Protein AF-A0A383VNG3-F1 (afdb_monomer_lite)

pLDDT: mean 70.76, std 18.9, range [31.7, 96.56]

Sequence (319 aa):
MGRGDSREPEEAGGHRSRERERERDRDRERSSRGDKDKDRDRKERDRDRDRDRDRERDRDRSRRDERRPERSRSRSRDREREKERGDRRRRSRSRERRSERDSSRPAAAVALPPPPAAEQAAAFFPPPPDEAAAAVLPDKADKRSERDRLREREREMEWDAADREREEREERERKRRRELEREREREQRERERRKRSRSRSRSRSRSLGSKRGRSGSARGADGAHANGSAADADAAGAEADGGPNFGAELTAEELRMMQMMGIPFTFDSTQGKHVEDESANASGIKIKSKRTARQYMNRRGGFNRPLPAERTNEKVIRD

Foldseek 3Di:
DDDDDDDDDDDPPPVVVVVVVVVVVVVVVVVVVVVVVVVVVVVVVVVVVVVVVVVVVVVVVVVVVVCPVVVVVVVVVVVVVVVVVVVVVVVVVVVVVVVVVVVPPDPPPPPDDDDDDDDDDDDDDDDDDPDDDPPPDPDPVVVVVVVVVVVVVVVVVVVVVVVVVVVVVVVVVVVVVVVVVVVVVVVVVVVVVVVVVVVVVVVVVVPVPDDDDDDDDDDDDDDDDDDDDDDDDDDDDDDDPDDDDPPDDDPPVNVVVCVVVVNDPDDDDCVPPDDPDPVVPDDDDDDDFDWDDWDCPPDPPDNPDDIPDGPRVDPPDDD

Structure (mmCIF, N/CA/C/O backbone):
data_AF-A0A383VNG3-F1
#
_entry.id   AF-A0A383VNG3-F1
#
loop_
_atom_site.group_PDB
_atom_site.id
_atom_site.type_symbol
_atom_site.label_atom_id
_atom_site.label_alt_id
_atom_site.label_comp_id
_atom_site.label_asym_id
_atom_site.label_entity_id
_atom_site.label_seq_id
_atom_site.pdbx_PDB_ins_code
_atom_site.Cartn_x
_atom_site.Cartn_y
_atom_site.Cartn_z
_atom_site.occupancy
_atom_site.B_iso_or_equiv
_atom_site.auth_seq_id
_atom_site.auth_comp_id
_atom_site.auth_asym_id
_atom_site.auth_atom_id
_atom_site.pdbx_PDB_model_num
ATOM 1 N N . MET A 1 1 ? -73.658 7.050 84.609 1.00 49.66 1 MET A N 1
ATOM 2 C CA . MET A 1 1 ? -73.504 7.047 83.138 1.00 49.66 1 MET A CA 1
ATOM 3 C C . MET A 1 1 ? -72.412 8.047 82.779 1.00 49.66 1 MET A C 1
ATOM 5 O O . MET A 1 1 ? -72.674 9.238 82.796 1.00 49.66 1 MET A O 1
ATOM 9 N N . GLY A 1 2 ? -71.180 7.592 82.552 1.00 47.03 2 GLY A N 1
ATOM 10 C CA . GLY A 1 2 ? -70.046 8.445 82.181 1.00 47.03 2 GLY A CA 1
ATOM 11 C C . GLY A 1 2 ? -69.199 7.692 81.164 1.00 47.03 2 GLY A C 1
ATOM 12 O O . GLY A 1 2 ? -68.842 6.545 81.405 1.00 47.03 2 GLY A O 1
ATOM 13 N N . ARG A 1 3 ? -69.032 8.295 79.988 1.00 49.94 3 ARG A N 1
ATOM 14 C CA . ARG A 1 3 ? -68.589 7.673 78.736 1.00 49.94 3 ARG A CA 1
ATOM 15 C C . ARG A 1 3 ? -67.109 7.284 78.808 1.00 49.94 3 ARG A C 1
ATOM 17 O O . ARG A 1 3 ? -66.291 8.086 79.242 1.00 49.94 3 ARG A O 1
ATOM 24 N N . GLY A 1 4 ? -66.797 6.063 78.375 1.00 46.69 4 GLY A N 1
ATOM 25 C CA . GLY A 1 4 ? -65.429 5.601 78.160 1.00 46.69 4 GLY A CA 1
ATOM 26 C C . GLY A 1 4 ? -64.802 6.325 76.971 1.00 46.69 4 GLY A C 1
ATOM 27 O O . GLY A 1 4 ? -65.383 6.366 75.890 1.00 46.69 4 GLY A O 1
ATOM 28 N N . ASP A 1 5 ? -63.636 6.909 77.212 1.00 54.97 5 ASP A N 1
ATOM 29 C CA . ASP A 1 5 ? -62.768 7.549 76.229 1.00 54.97 5 ASP A CA 1
ATOM 30 C C . ASP A 1 5 ? -61.907 6.454 75.573 1.00 54.97 5 ASP A C 1
ATOM 32 O O . ASP A 1 5 ? -60.875 6.033 76.100 1.00 54.97 5 ASP A O 1
ATOM 36 N N . SER A 1 6 ? -62.396 5.898 74.464 1.00 54.84 6 SER A N 1
ATOM 37 C CA . SER A 1 6 ? -61.666 4.947 73.626 1.00 54.84 6 SER A CA 1
ATOM 38 C C . SER A 1 6 ? -60.777 5.715 72.649 1.00 54.84 6 SER A C 1
ATOM 40 O O . SER A 1 6 ? -61.172 5.996 71.519 1.00 54.84 6 SER A O 1
ATOM 42 N N . ARG A 1 7 ? -59.567 6.067 73.093 1.00 56.81 7 ARG A N 1
ATOM 43 C CA . ARG A 1 7 ? -58.485 6.482 72.194 1.00 56.81 7 ARG A CA 1
ATOM 44 C C . ARG A 1 7 ? -57.919 5.250 71.497 1.00 56.81 7 ARG A C 1
ATOM 46 O O . ARG A 1 7 ? -57.183 4.481 72.110 1.00 56.81 7 ARG A O 1
ATOM 53 N N . GLU A 1 8 ? -58.258 5.084 70.225 1.00 59.16 8 GLU A N 1
ATOM 54 C CA . GLU A 1 8 ? -57.540 4.195 69.314 1.00 59.16 8 GLU A CA 1
ATOM 55 C C . GLU A 1 8 ? -56.098 4.699 69.123 1.00 59.16 8 GLU A C 1
ATOM 57 O O . GLU A 1 8 ? -55.894 5.860 68.753 1.00 59.16 8 GLU A O 1
ATOM 62 N N . PRO A 1 9 ? -55.067 3.874 69.354 1.00 64.56 9 PRO A N 1
ATOM 63 C CA . PRO A 1 9 ? -53.806 4.013 68.649 1.00 64.56 9 PRO A CA 1
ATOM 64 C C . PRO A 1 9 ? -53.873 3.186 67.353 1.00 64.56 9 PRO A C 1
ATOM 66 O O . PRO A 1 9 ? -54.677 2.267 67.282 1.00 64.56 9 PRO A O 1
ATOM 69 N N . GLU A 1 10 ? -52.984 3.464 66.391 1.00 56.69 10 GLU A N 1
ATOM 70 C CA . GLU A 1 10 ? -52.597 2.603 65.240 1.00 56.69 10 GLU A CA 1
ATOM 71 C C . GLU A 1 10 ? -52.848 3.198 63.834 1.00 56.69 10 GLU A C 1
ATOM 73 O O . GLU A 1 10 ? -53.492 2.578 63.003 1.00 56.69 10 GLU A O 1
ATOM 78 N N . GLU A 1 11 ? -52.239 4.340 63.479 1.00 55.28 11 GLU A N 1
ATOM 79 C CA . GLU A 1 11 ? -52.004 4.667 62.047 1.00 55.28 11 GLU A CA 1
ATOM 80 C C . GLU A 1 11 ? -50.591 5.211 61.724 1.00 55.28 11 GLU A C 1
ATOM 82 O O . GLU A 1 11 ? -50.286 5.608 60.600 1.00 55.28 11 GLU A O 1
ATOM 87 N N . ALA A 1 12 ? -49.642 5.172 62.665 1.00 56.62 12 ALA A N 1
ATOM 88 C CA . ALA A 1 12 ? -48.300 5.732 62.436 1.00 56.62 12 ALA A CA 1
ATOM 89 C C . ALA A 1 12 ? -47.318 4.792 61.686 1.00 56.62 12 ALA A C 1
ATOM 91 O O . ALA A 1 12 ? -46.230 5.220 61.285 1.00 56.62 12 ALA A O 1
ATOM 92 N N . GLY A 1 13 ? -47.665 3.513 61.486 1.00 56.53 13 GLY A N 1
ATOM 93 C CA . GLY A 1 13 ? -46.762 2.488 60.932 1.00 56.53 13 GLY A CA 1
ATOM 94 C C . GLY A 1 13 ? -46.727 2.377 59.398 1.00 56.53 13 GLY A C 1
ATOM 95 O O . GLY A 1 13 ? -45.700 2.001 58.829 1.00 56.53 13 GLY A O 1
ATOM 96 N N . GLY A 1 14 ? -47.814 2.730 58.703 1.00 59.75 14 GLY A N 1
ATOM 97 C CA . GLY A 1 14 ? -47.951 2.509 57.253 1.00 59.75 14 GLY A CA 1
ATOM 98 C C . GLY A 1 14 ? -47.112 3.449 56.378 1.00 59.75 14 GLY A C 1
ATOM 99 O O . GLY A 1 14 ? -46.590 3.046 55.334 1.00 59.75 14 GLY A O 1
ATOM 100 N N . HIS A 1 15 ? -46.919 4.694 56.820 1.00 59.38 15 HIS A N 1
ATOM 101 C CA . HIS A 1 15 ? -46.200 5.714 56.048 1.00 59.38 15 HIS A CA 1
ATOM 102 C C . HIS A 1 15 ? -44.697 5.425 55.927 1.00 59.38 15 HIS A C 1
ATOM 104 O O . HIS A 1 15 ? -44.135 5.549 54.839 1.00 59.38 15 HIS A O 1
ATOM 110 N N . ARG A 1 16 ? -44.057 4.941 57.001 1.00 64.19 16 ARG A N 1
ATOM 111 C CA . ARG A 1 16 ? -42.618 4.606 57.004 1.00 64.19 16 ARG A CA 1
ATOM 112 C C . ARG A 1 16 ? -42.293 3.392 56.126 1.00 64.19 16 ARG A C 1
ATOM 114 O O . ARG A 1 16 ? -41.212 3.318 55.544 1.00 64.19 16 ARG A O 1
ATOM 121 N N . SER A 1 17 ? -43.229 2.451 56.006 1.00 72.19 17 SER A N 1
ATOM 122 C CA . SER A 1 17 ? -43.089 1.261 55.156 1.00 72.19 17 SER A CA 1
ATOM 123 C C . SER A 1 17 ? -43.153 1.616 53.670 1.00 72.19 17 SER A C 1
ATOM 125 O O . SER A 1 17 ? -42.273 1.218 52.908 1.00 72.19 17 SER A O 1
ATOM 127 N N . ARG A 1 18 ? -44.124 2.452 53.273 1.00 75.94 18 ARG A N 1
ATOM 128 C CA . ARG A 1 18 ? -44.239 2.957 51.892 1.00 75.94 18 ARG A CA 1
ATOM 129 C C . ARG A 1 18 ? -43.053 3.827 51.479 1.00 75.94 18 ARG A C 1
ATOM 131 O O . ARG A 1 18 ? -42.619 3.778 50.332 1.00 75.94 18 ARG A O 1
ATOM 138 N N . GLU A 1 19 ? -42.520 4.629 52.395 1.00 77.62 19 GLU A N 1
ATOM 139 C CA . GLU A 1 19 ? -41.357 5.472 52.116 1.00 77.62 19 GLU A CA 1
ATOM 140 C C . GLU A 1 19 ? -40.082 4.641 51.895 1.00 77.62 19 GLU A C 1
ATOM 142 O O . GLU A 1 19 ? -39.352 4.885 50.933 1.00 77.62 19 GLU A O 1
ATOM 147 N N . ARG A 1 20 ? -39.878 3.580 52.691 1.00 83.00 20 ARG A N 1
ATOM 148 C CA . ARG A 1 20 ? -38.786 2.612 52.485 1.00 83.00 20 ARG A CA 1
ATOM 149 C C . ARG A 1 20 ? -38.873 1.862 51.159 1.00 83.00 20 ARG A C 1
ATOM 151 O O . ARG A 1 20 ? -37.836 1.565 50.571 1.00 83.00 20 ARG A O 1
ATOM 158 N N . GLU A 1 21 ? -40.069 1.514 50.691 1.00 80.38 21 GLU A N 1
ATOM 159 C CA . GLU A 1 21 ? -40.229 0.882 49.373 1.00 80.38 21 GLU A CA 1
ATOM 160 C C . GLU A 1 21 ? -39.869 1.843 48.242 1.00 80.38 21 GLU A C 1
ATOM 162 O O . GLU A 1 21 ? -39.060 1.491 47.383 1.00 80.38 21 GLU A O 1
ATOM 167 N N . ARG A 1 22 ? -40.359 3.088 48.306 1.00 86.12 22 ARG A N 1
ATOM 168 C CA . ARG A 1 22 ? -40.007 4.135 47.334 1.00 86.12 22 ARG A CA 1
ATOM 169 C C . ARG A 1 22 ? -38.502 4.388 47.275 1.00 86.12 22 ARG A C 1
ATOM 171 O O . ARG A 1 22 ? -37.964 4.629 46.200 1.00 86.12 22 ARG A O 1
ATOM 178 N N . GLU A 1 23 ? -37.814 4.344 48.412 1.00 84.25 23 GLU A N 1
ATOM 179 C CA . GLU A 1 23 ? -36.357 4.490 48.466 1.00 84.25 23 GLU A CA 1
ATOM 180 C C . GLU A 1 23 ? -35.636 3.309 47.792 1.00 84.25 23 GLU A C 1
ATOM 182 O O . GLU A 1 23 ? -34.767 3.527 46.948 1.00 84.25 23 GLU A O 1
ATOM 187 N N . ARG A 1 24 ? -36.069 2.065 48.050 1.00 88.38 24 ARG A N 1
ATOM 188 C CA . ARG A 1 24 ? -35.521 0.872 47.374 1.00 88.38 24 ARG A CA 1
ATOM 189 C C . ARG A 1 24 ? -35.726 0.903 45.862 1.00 88.38 24 ARG A C 1
ATOM 191 O O . ARG A 1 24 ? -34.849 0.451 45.126 1.00 88.38 24 ARG A O 1
ATOM 198 N N . ASP A 1 25 ? -36.859 1.414 45.392 1.00 87.81 25 ASP A N 1
ATOM 199 C CA . ASP A 1 25 ? -37.124 1.542 43.957 1.00 87.81 25 ASP A CA 1
ATOM 200 C C . ASP A 1 25 ? -36.215 2.585 43.302 1.00 87.81 25 ASP A C 1
ATOM 202 O O . ASP A 1 25 ? -35.630 2.314 42.251 1.00 87.81 25 ASP A O 1
ATOM 206 N N . ARG A 1 26 ? -35.977 3.726 43.964 1.00 89.56 26 ARG A N 1
ATOM 207 C CA . ARG A 1 26 ? -34.993 4.718 43.496 1.00 89.56 26 ARG A CA 1
ATOM 208 C C . ARG A 1 26 ? -33.578 4.145 43.446 1.00 89.56 26 ARG A C 1
ATOM 210 O O . ARG A 1 26 ? -32.857 4.400 42.481 1.00 89.56 26 ARG A O 1
ATOM 217 N N . ASP A 1 27 ? -33.184 3.346 44.436 1.00 87.19 27 ASP A N 1
ATOM 218 C CA . ASP A 1 27 ? -31.870 2.694 44.455 1.00 87.19 27 ASP A CA 1
ATOM 219 C C . ASP A 1 27 ? -31.714 1.669 43.322 1.00 87.19 27 ASP A C 1
ATOM 221 O O . ASP A 1 27 ? -30.654 1.597 42.683 1.00 87.19 27 ASP A O 1
ATOM 225 N N . ARG A 1 28 ? -32.774 0.907 43.013 1.00 87.56 28 ARG A N 1
ATOM 226 C CA . ARG A 1 28 ? -32.804 -0.001 41.852 1.00 87.56 28 ARG A CA 1
ATOM 227 C C . ARG A 1 28 ? -32.692 0.762 40.541 1.00 87.56 28 ARG A C 1
ATOM 229 O O . ARG A 1 28 ? -31.901 0.364 39.687 1.00 87.56 28 ARG A O 1
ATOM 236 N N . GLU A 1 29 ? -33.427 1.860 40.380 1.00 84.00 29 GLU A N 1
ATOM 237 C CA . GLU A 1 29 ? -33.332 2.694 39.179 1.00 84.00 29 GLU A CA 1
ATOM 238 C C . GLU A 1 29 ? -31.938 3.296 39.011 1.00 84.00 29 GLU A C 1
ATOM 240 O O . GLU A 1 29 ? -31.372 3.248 37.917 1.00 84.00 29 GLU A O 1
ATOM 245 N N . ARG A 1 30 ? -31.354 3.824 40.091 1.00 84.56 30 ARG A N 1
ATOM 246 C CA . ARG A 1 30 ? -30.002 4.393 40.078 1.00 84.56 30 ARG A CA 1
ATOM 247 C C . ARG A 1 30 ? -28.959 3.340 39.705 1.00 84.56 30 ARG A C 1
ATOM 249 O O . ARG A 1 30 ? -28.075 3.622 38.899 1.00 84.56 30 ARG A O 1
ATOM 256 N N . SER A 1 31 ? -29.098 2.124 40.231 1.00 77.50 31 SER A N 1
ATOM 257 C CA . SER A 1 31 ? -28.224 0.995 39.890 1.00 77.50 31 SER A CA 1
ATOM 258 C C . SER A 1 31 ? -28.390 0.576 38.425 1.00 77.50 31 SER A C 1
ATOM 260 O O . SER A 1 31 ? -27.401 0.451 37.708 1.00 77.50 31 SER A O 1
ATOM 262 N N . SER A 1 32 ? -29.634 0.459 37.946 1.00 84.31 32 SER A N 1
ATOM 263 C CA . SER A 1 32 ? -29.942 0.102 36.556 1.00 84.31 32 SER A CA 1
ATOM 264 C C . SER A 1 32 ? -29.397 1.122 35.553 1.00 84.31 32 SER A C 1
ATOM 266 O O . SER A 1 32 ? -28.850 0.737 34.519 1.00 84.31 32 SER A O 1
ATOM 268 N N . ARG A 1 33 ? -29.503 2.424 35.855 1.00 81.00 33 ARG A N 1
ATOM 269 C CA . ARG A 1 33 ? -28.903 3.489 35.035 1.00 81.00 33 ARG A CA 1
ATOM 270 C C . ARG A 1 33 ? -27.378 3.379 35.026 1.00 81.00 33 ARG A C 1
ATOM 272 O O . ARG A 1 33 ? -26.789 3.335 33.953 1.00 81.00 33 ARG A O 1
ATOM 279 N N . GLY A 1 34 ? -26.763 3.209 36.198 1.00 88.06 34 GLY A N 1
ATOM 280 C CA . GLY A 1 34 ? -25.312 3.056 36.310 1.00 88.06 34 GLY A CA 1
ATOM 281 C C . GLY A 1 34 ? -24.751 1.838 35.568 1.00 88.06 34 GLY A C 1
ATOM 282 O O . GLY A 1 34 ? -23.632 1.897 35.062 1.00 88.06 34 GLY A O 1
ATOM 283 N N . ASP A 1 35 ? -25.499 0.739 35.464 1.00 85.19 35 ASP A N 1
ATOM 284 C CA . ASP A 1 35 ? -25.073 -0.417 34.668 1.00 85.19 35 ASP A CA 1
ATOM 285 C C . ASP A 1 35 ? -25.218 -0.176 33.158 1.00 85.19 35 ASP A C 1
ATOM 287 O O . ASP A 1 35 ? -24.307 -0.518 32.402 1.00 85.19 35 ASP A O 1
ATOM 291 N N . LYS A 1 36 ? -26.286 0.504 32.717 1.00 87.25 36 LYS A N 1
ATOM 292 C CA . LYS A 1 36 ? -26.445 0.916 31.309 1.00 87.25 36 LYS A CA 1
ATOM 293 C C . LYS A 1 36 ? -25.319 1.843 30.848 1.00 87.25 36 LYS A C 1
ATOM 295 O O . LYS A 1 36 ? -24.827 1.686 29.731 1.00 87.25 36 LYS A O 1
ATOM 300 N N . ASP A 1 37 ? -24.893 2.770 31.702 1.00 86.88 37 ASP A N 1
ATOM 301 C CA . ASP A 1 37 ? -23.794 3.689 31.392 1.00 86.88 37 ASP A CA 1
ATOM 302 C C . ASP A 1 37 ? -22.464 2.932 31.251 1.00 86.88 37 ASP A C 1
ATOM 304 O O . ASP A 1 37 ? -21.747 3.115 30.268 1.00 86.88 37 ASP A O 1
ATOM 308 N N . LYS A 1 38 ? -22.177 1.973 32.145 1.00 89.00 38 LYS A N 1
ATOM 309 C CA . LYS A 1 38 ? -20.989 1.104 32.018 1.00 89.00 38 LYS A CA 1
ATOM 310 C C . LYS A 1 38 ? -20.994 0.289 30.726 1.00 89.00 38 LYS A C 1
ATOM 312 O O . LYS A 1 38 ? -19.938 0.112 30.113 1.00 89.00 38 LYS A O 1
ATOM 317 N N . ASP A 1 39 ? -22.149 -0.232 30.317 1.00 88.38 39 ASP A N 1
ATOM 318 C CA . ASP A 1 39 ? -22.273 -0.980 29.064 1.00 88.38 39 ASP A CA 1
ATOM 319 C C . ASP A 1 39 ? -22.057 -0.076 27.844 1.00 88.38 39 ASP A C 1
ATOM 321 O O . ASP A 1 39 ? -21.411 -0.487 26.872 1.00 88.38 39 ASP A O 1
ATOM 325 N N . ARG A 1 40 ? -22.527 1.175 27.907 1.00 90.19 40 ARG A N 1
ATOM 326 C CA . ARG A 1 40 ? -22.280 2.190 26.876 1.00 90.19 40 ARG A CA 1
ATOM 327 C C . ARG A 1 40 ? -20.790 2.503 26.752 1.00 90.19 40 ARG A C 1
ATOM 329 O O . ARG A 1 40 ? -20.255 2.391 25.648 1.00 90.19 40 ARG A O 1
ATOM 336 N N . ASP A 1 41 ? -20.119 2.771 27.871 1.00 90.69 41 ASP A N 1
ATOM 337 C CA . ASP A 1 41 ? -18.675 3.028 27.930 1.00 90.69 41 ASP A CA 1
ATOM 338 C C . ASP A 1 41 ? -17.863 1.841 27.407 1.00 90.69 41 ASP A C 1
ATOM 340 O O . ASP A 1 41 ? -16.846 1.996 26.724 1.00 90.69 41 ASP A O 1
ATOM 344 N N . ARG A 1 42 ? -18.290 0.618 27.738 1.00 90.44 42 ARG A N 1
ATOM 345 C CA . ARG A 1 42 ? -17.641 -0.603 27.256 1.00 90.44 42 ARG A CA 1
ATOM 346 C C . ARG A 1 42 ? -17.754 -0.712 25.739 1.00 90.44 42 ARG A C 1
ATOM 348 O O . ARG A 1 42 ? -16.750 -0.971 25.078 1.00 90.44 42 ARG A O 1
ATOM 355 N N . LYS A 1 43 ? -18.948 -0.466 25.195 1.00 92.81 43 LYS A N 1
ATOM 356 C CA . LYS A 1 43 ? -19.206 -0.491 23.752 1.00 92.81 43 LYS A CA 1
ATOM 357 C C . LYS A 1 43 ? -18.422 0.593 23.015 1.00 92.81 43 LYS A C 1
ATOM 359 O O . LYS A 1 43 ? -17.941 0.346 21.915 1.00 92.81 43 LYS A O 1
ATOM 364 N N . GLU A 1 44 ? -18.273 1.775 23.603 1.00 90.25 44 GLU A N 1
ATOM 365 C CA . GLU A 1 44 ? -17.466 2.857 23.037 1.00 90.25 44 GLU A CA 1
ATOM 366 C C . GLU A 1 44 ? -15.979 2.493 22.971 1.00 90.25 44 GLU A C 1
ATOM 368 O O . GLU A 1 44 ? -15.392 2.537 21.892 1.00 90.25 44 GLU A O 1
ATOM 373 N N . ARG A 1 45 ? -15.406 1.972 24.065 1.00 91.56 45 ARG A N 1
ATOM 374 C CA . ARG A 1 45 ? -14.014 1.483 24.064 1.00 91.56 45 ARG A CA 1
ATOM 375 C C . ARG A 1 45 ? -13.767 0.372 23.050 1.00 91.56 45 ARG A C 1
ATOM 377 O O . ARG A 1 45 ? -12.663 0.269 22.517 1.00 91.56 45 ARG A O 1
ATOM 384 N N . ASP A 1 46 ? -14.746 -0.503 22.834 1.00 87.88 46 ASP A N 1
ATOM 385 C CA . ASP A 1 46 ? -14.626 -1.569 21.841 1.00 87.88 46 ASP A CA 1
ATOM 386 C C . ASP A 1 46 ? -14.633 -0.993 20.411 1.00 87.88 46 ASP A C 1
ATOM 388 O O . ASP A 1 46 ? -13.774 -1.369 19.615 1.00 87.88 46 ASP A O 1
ATOM 392 N N . ARG A 1 47 ? -15.487 0.002 20.118 1.00 91.81 47 ARG A N 1
ATOM 393 C CA . ARG A 1 47 ? -15.472 0.723 18.828 1.00 91.81 47 ARG A CA 1
ATOM 394 C C . ARG A 1 47 ? -14.152 1.449 18.574 1.00 91.81 47 ARG A C 1
ATOM 396 O O . ARG A 1 47 ? -13.666 1.434 17.446 1.00 91.81 47 ARG A O 1
ATOM 403 N N . ASP A 1 48 ? -13.563 2.067 19.593 1.00 89.00 48 ASP A N 1
ATOM 404 C CA . ASP A 1 48 ? -12.272 2.746 19.441 1.00 89.00 48 ASP A CA 1
ATOM 405 C C . ASP A 1 48 ? -11.142 1.764 19.131 1.00 89.00 48 ASP A C 1
ATOM 407 O O . ASP A 1 48 ? -10.336 2.020 18.236 1.00 89.00 48 ASP A O 1
ATOM 411 N N . ARG A 1 49 ? -11.131 0.587 19.778 1.00 90.81 49 ARG A N 1
ATOM 412 C CA . ARG A 1 49 ? -10.180 -0.479 19.421 1.00 90.81 49 ARG A CA 1
ATOM 413 C C . ARG A 1 49 ? -10.359 -0.962 17.987 1.00 90.81 49 ARG A C 1
ATOM 415 O O . ARG A 1 49 ? -9.363 -1.286 17.345 1.00 90.81 49 ARG A O 1
ATOM 422 N N . ASP A 1 50 ? -11.591 -1.045 17.496 1.00 87.94 50 ASP A N 1
ATOM 423 C CA . ASP A 1 50 ? -11.844 -1.445 16.111 1.00 87.94 50 ASP A CA 1
ATOM 424 C C . ASP A 1 50 ? -11.344 -0.381 15.123 1.00 87.94 50 ASP A C 1
ATOM 426 O O . ASP A 1 50 ? -10.619 -0.723 14.189 1.00 87.94 50 ASP A O 1
ATOM 430 N N . ARG A 1 51 ? -11.582 0.911 15.396 1.00 92.06 51 ARG A N 1
ATOM 431 C CA . ARG A 1 51 ? -11.007 2.017 14.604 1.00 92.06 51 ARG A CA 1
ATOM 432 C C . ARG A 1 51 ? -9.478 1.976 14.573 1.00 92.06 51 ARG A C 1
ATOM 434 O O . ARG A 1 51 ? -8.879 2.222 13.528 1.00 92.06 51 ARG A O 1
ATOM 441 N N . ASP A 1 52 ? -8.832 1.665 15.694 1.00 88.50 52 ASP A N 1
ATOM 442 C CA . ASP A 1 52 ? -7.371 1.547 15.751 1.00 88.50 52 ASP A CA 1
ATOM 443 C C . ASP A 1 52 ? -6.848 0.365 14.927 1.00 88.50 52 ASP A C 1
ATOM 445 O O . ASP A 1 52 ? -5.869 0.520 14.194 1.00 88.50 52 ASP A O 1
ATOM 449 N N . ARG A 1 53 ? -7.526 -0.790 14.974 1.00 91.81 53 ARG A N 1
ATOM 450 C CA . ARG A 1 53 ? -7.190 -1.947 14.124 1.00 91.81 53 ARG A CA 1
ATOM 451 C C . ARG A 1 53 ? -7.331 -1.629 12.641 1.00 91.81 53 ARG A C 1
ATOM 453 O O . ARG A 1 53 ? -6.501 -2.077 11.850 1.00 91.81 53 ARG A O 1
ATOM 460 N N . ASP A 1 54 ? -8.357 -0.876 12.258 1.00 88.56 54 ASP A N 1
ATOM 461 C CA . ASP A 1 54 ? -8.557 -0.471 10.867 1.00 88.56 54 ASP A CA 1
ATOM 462 C C . ASP A 1 54 ? -7.442 0.476 10.404 1.00 88.56 54 ASP A C 1
ATOM 464 O O . ASP A 1 54 ? -6.823 0.235 9.365 1.00 88.56 54 ASP A O 1
ATOM 468 N N . ARG A 1 55 ? -7.065 1.462 11.232 1.00 92.94 55 ARG A N 1
ATOM 469 C CA . ARG A 1 55 ? -5.908 2.340 10.968 1.00 92.94 55 ARG A CA 1
ATOM 470 C C . ARG A 1 55 ? -4.600 1.559 10.831 1.00 92.94 55 ARG A C 1
ATOM 472 O O . ARG A 1 55 ? -3.779 1.886 9.974 1.00 92.94 55 ARG A O 1
ATOM 479 N N . GLU A 1 56 ? -4.368 0.545 11.666 1.00 89.69 56 GLU A N 1
ATOM 480 C CA . GLU A 1 56 ? -3.195 -0.332 11.537 1.00 89.69 56 GLU A CA 1
ATOM 481 C C . GLU A 1 56 ? -3.219 -1.123 10.226 1.00 89.69 56 GLU A C 1
ATOM 483 O O . GLU A 1 56 ? -2.213 -1.165 9.513 1.00 89.69 56 GLU A O 1
ATOM 488 N N . ARG A 1 57 ? -4.377 -1.684 9.862 1.00 91.69 57 ARG A N 1
ATOM 489 C CA . ARG A 1 57 ? -4.554 -2.432 8.612 1.00 91.69 57 ARG A CA 1
ATOM 490 C C . ARG A 1 57 ? -4.291 -1.560 7.385 1.00 91.69 57 ARG A C 1
ATOM 492 O O . ARG A 1 57 ? -3.676 -2.037 6.429 1.00 91.69 57 ARG A O 1
ATOM 499 N N . ASP A 1 58 ? -4.717 -0.302 7.410 1.00 88.88 58 ASP A N 1
ATOM 500 C CA . ASP A 1 58 ? -4.462 0.636 6.319 1.00 88.88 58 ASP A CA 1
ATOM 501 C C . ASP A 1 58 ? -2.989 1.057 6.255 1.00 88.88 58 ASP A C 1
ATOM 503 O O . ASP A 1 58 ? -2.408 1.040 5.171 1.00 88.88 58 ASP A O 1
ATOM 507 N N . ARG A 1 59 ? -2.320 1.297 7.395 1.00 91.50 59 ARG A N 1
ATOM 508 C CA . ARG A 1 59 ? -0.857 1.513 7.418 1.00 91.50 59 ARG A CA 1
ATOM 509 C C . ARG A 1 59 ? -0.091 0.333 6.820 1.00 91.50 59 ARG A C 1
ATOM 511 O O . ARG A 1 59 ? 0.869 0.537 6.075 1.00 91.50 59 ARG A O 1
ATOM 518 N N . ASP A 1 60 ? -0.496 -0.895 7.128 1.00 88.56 60 ASP A N 1
ATOM 519 C CA . ASP A 1 60 ? 0.143 -2.093 6.583 1.00 88.56 60 ASP A CA 1
ATOM 520 C C . ASP A 1 60 ? -0.130 -2.275 5.083 1.00 88.56 60 ASP A C 1
ATOM 522 O O . ASP A 1 60 ? 0.765 -2.707 4.348 1.00 88.56 60 ASP A O 1
ATOM 526 N N . ARG A 1 61 ? -1.321 -1.894 4.596 1.00 88.25 61 ARG A N 1
ATOM 527 C CA . ARG A 1 61 ? -1.601 -1.814 3.152 1.00 88.25 61 ARG A CA 1
ATOM 528 C C . ARG A 1 61 ? -0.695 -0.799 2.464 1.00 88.25 61 ARG A C 1
ATOM 530 O O . ARG A 1 61 ? -0.048 -1.177 1.490 1.00 88.25 61 ARG A O 1
ATOM 537 N N . SER A 1 62 ? -0.568 0.417 2.996 1.00 83.62 62 SER A N 1
ATOM 538 C CA . SER A 1 62 ? 0.299 1.454 2.420 1.00 83.62 62 SER A CA 1
ATOM 539 C C . SER A 1 62 ? 1.756 0.997 2.349 1.00 83.62 62 SER A C 1
ATOM 541 O O . SER A 1 62 ? 2.366 1.040 1.284 1.00 83.62 62 SER A O 1
ATOM 543 N N . ARG A 1 63 ? 2.291 0.412 3.432 1.00 86.06 63 ARG A N 1
ATOM 544 C CA . ARG A 1 63 ? 3.645 -0.180 3.442 1.00 86.06 63 ARG A CA 1
ATOM 545 C C . ARG A 1 63 ? 3.827 -1.270 2.388 1.00 86.06 63 ARG A C 1
ATOM 547 O O . ARG A 1 63 ? 4.926 -1.460 1.863 1.00 86.06 63 ARG A O 1
ATOM 554 N N . ARG A 1 64 ? 2.782 -2.055 2.116 1.00 80.75 64 ARG A N 1
ATOM 555 C CA . ARG A 1 64 ? 2.823 -3.113 1.103 1.00 80.75 64 ARG A CA 1
ATOM 556 C C . ARG A 1 64 ? 2.813 -2.537 -0.307 1.00 80.75 64 ARG A C 1
ATOM 558 O O . ARG A 1 64 ? 3.540 -3.056 -1.155 1.00 80.75 64 ARG A O 1
ATOM 565 N N . ASP A 1 65 ? 2.017 -1.501 -0.540 1.00 81.56 65 ASP A N 1
ATOM 566 C CA . ASP A 1 65 ? 1.937 -0.823 -1.830 1.00 81.56 65 ASP A CA 1
ATOM 567 C C . ASP A 1 65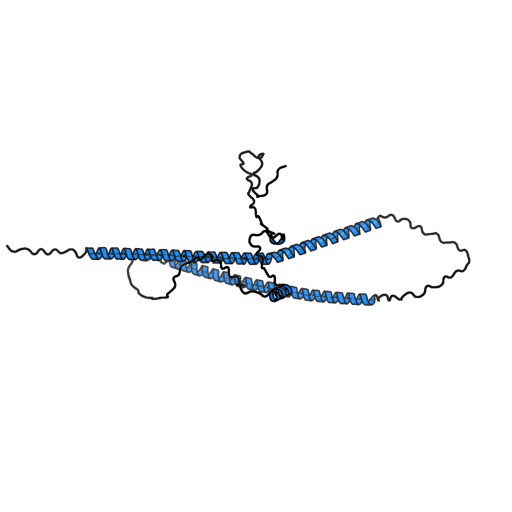 ? 3.223 -0.053 -2.140 1.00 81.56 65 ASP A C 1
ATOM 569 O O . ASP A 1 65 ? 3.725 -0.185 -3.250 1.00 81.56 65 ASP A O 1
ATOM 573 N N . GLU A 1 66 ? 3.860 0.590 -1.159 1.00 74.94 66 GLU A N 1
ATOM 574 C CA . GLU A 1 66 ? 5.188 1.209 -1.316 1.00 74.94 66 GLU A CA 1
ATOM 575 C C . GLU A 1 66 ? 6.288 0.197 -1.679 1.00 74.94 66 GLU A C 1
ATOM 577 O O . GLU A 1 66 ? 7.192 0.489 -2.458 1.00 74.94 66 GLU A O 1
ATOM 582 N N . ARG A 1 67 ? 6.212 -1.037 -1.163 1.00 71.50 67 ARG A N 1
ATOM 583 C CA . ARG A 1 67 ? 7.175 -2.111 -1.488 1.00 71.50 67 ARG A CA 1
ATOM 584 C C . ARG A 1 67 ? 6.914 -2.779 -2.838 1.00 71.50 67 ARG A C 1
ATOM 586 O O . ARG A 1 67 ? 7.747 -3.551 -3.324 1.00 71.50 67 ARG A O 1
ATOM 593 N N . ARG A 1 68 ? 5.744 -2.556 -3.439 1.00 66.19 68 ARG A N 1
ATOM 594 C CA . ARG A 1 68 ? 5.323 -3.224 -4.675 1.00 66.19 68 ARG A CA 1
ATOM 595 C C . ARG A 1 68 ? 6.120 -2.753 -5.910 1.00 66.19 68 ARG A C 1
ATOM 597 O O . ARG A 1 68 ? 6.553 -3.644 -6.646 1.00 66.19 68 ARG A O 1
ATOM 604 N N . PRO A 1 69 ? 6.389 -1.442 -6.112 1.00 65.94 69 PRO A N 1
ATOM 605 C CA . PRO A 1 69 ? 7.250 -0.922 -7.178 1.00 65.94 69 PRO A CA 1
ATOM 606 C C . PRO A 1 69 ? 8.658 -1.520 -7.174 1.00 65.94 69 PRO A C 1
ATOM 608 O O . PRO A 1 69 ? 9.137 -1.971 -8.217 1.00 65.94 69 PRO A O 1
ATOM 611 N N . GLU A 1 70 ? 9.289 -1.604 -6.003 1.00 56.72 70 GLU A N 1
ATOM 612 C CA . GLU A 1 70 ? 10.639 -2.160 -5.852 1.00 56.72 70 GLU A CA 1
ATOM 613 C C . GLU A 1 70 ? 10.683 -3.632 -6.268 1.00 56.72 70 GLU A C 1
ATOM 615 O O . GLU A 1 70 ? 11.516 -4.046 -7.075 1.00 56.72 70 GLU A O 1
ATOM 620 N N . ARG A 1 71 ? 9.691 -4.423 -5.839 1.00 52.41 71 ARG A N 1
ATOM 621 C CA . ARG A 1 71 ? 9.601 -5.836 -6.225 1.00 52.41 71 ARG A CA 1
ATOM 622 C C . ARG A 1 71 ? 9.355 -6.036 -7.725 1.00 52.41 71 ARG A C 1
ATOM 624 O O . ARG A 1 71 ? 9.824 -7.030 -8.284 1.00 52.41 71 ARG A O 1
ATOM 631 N N . SER A 1 72 ? 8.612 -5.144 -8.384 1.00 49.19 72 SER A N 1
ATOM 632 C CA . SER A 1 72 ? 8.470 -5.178 -9.847 1.00 49.19 72 SER A CA 1
ATOM 633 C C . SER A 1 72 ? 9.765 -4.802 -10.564 1.00 49.19 72 SER A C 1
ATOM 635 O O . SER A 1 72 ? 10.125 -5.486 -11.518 1.00 49.19 72 SER A O 1
ATOM 637 N N . ARG A 1 73 ? 10.501 -3.793 -10.077 1.00 63.44 73 ARG A N 1
ATOM 638 C CA . ARG A 1 73 ? 11.792 -3.375 -10.647 1.00 63.44 73 ARG A CA 1
ATOM 639 C C . ARG A 1 73 ? 12.842 -4.484 -10.561 1.00 63.44 73 ARG A C 1
ATOM 641 O O . ARG A 1 73 ? 13.496 -4.760 -11.564 1.00 63.44 73 ARG A O 1
ATOM 648 N N . SER A 1 74 ? 12.953 -5.179 -9.423 1.00 54.72 74 SER A N 1
ATOM 649 C CA . SER A 1 74 ? 13.872 -6.322 -9.284 1.00 54.72 74 SER A CA 1
ATOM 650 C C . SER A 1 74 ? 13.535 -7.447 -10.267 1.00 54.72 74 SER A C 1
ATOM 652 O O . SER A 1 74 ? 14.406 -7.911 -10.993 1.00 54.72 74 SER A O 1
ATOM 654 N N . ARG A 1 75 ? 12.251 -7.820 -10.378 1.00 62.84 75 ARG A N 1
ATOM 655 C CA . ARG A 1 75 ? 11.811 -8.870 -11.314 1.00 62.84 75 ARG A CA 1
ATOM 656 C C . ARG A 1 75 ? 12.045 -8.512 -12.781 1.00 62.84 75 ARG A C 1
ATOM 658 O O . ARG A 1 75 ? 12.313 -9.409 -13.574 1.00 62.84 75 ARG A O 1
ATOM 665 N N . SER A 1 76 ? 11.919 -7.239 -13.156 1.00 61.12 76 SER A N 1
ATOM 666 C CA . SER A 1 76 ? 12.241 -6.792 -14.515 1.00 61.12 76 SER A CA 1
ATOM 667 C C . SER A 1 76 ? 13.740 -6.898 -14.796 1.00 61.12 76 SER A C 1
ATOM 669 O O . SER A 1 76 ? 14.113 -7.459 -15.822 1.00 61.12 76 SER A O 1
ATOM 671 N N . ARG A 1 77 ? 14.594 -6.473 -13.853 1.00 75.06 77 ARG A N 1
ATOM 672 C CA . ARG A 1 77 ? 16.056 -6.622 -13.969 1.00 75.06 77 ARG A CA 1
ATOM 673 C C . ARG A 1 77 ? 16.492 -8.085 -14.071 1.00 75.06 77 ARG A C 1
ATOM 675 O O . ARG A 1 77 ? 17.376 -8.400 -14.863 1.00 75.06 77 ARG A O 1
ATOM 682 N N . ASP A 1 78 ? 15.871 -8.983 -13.309 1.00 78.44 78 ASP A N 1
ATOM 683 C CA . ASP A 1 78 ? 16.179 -10.417 -13.380 1.00 78.44 78 ASP A CA 1
ATOM 684 C C . ASP A 1 78 ? 15.815 -11.004 -14.752 1.00 78.44 78 ASP A C 1
ATOM 686 O O . ASP A 1 78 ? 16.611 -11.730 -15.347 1.00 78.44 78 ASP A O 1
ATOM 690 N N . ARG A 1 79 ? 14.654 -10.624 -15.305 1.00 83.12 79 ARG A N 1
ATOM 691 C CA . ARG A 1 79 ? 14.239 -11.032 -16.659 1.00 83.12 79 ARG A CA 1
ATOM 692 C C . ARG A 1 79 ? 15.169 -10.499 -17.745 1.00 83.12 79 ARG A C 1
ATOM 694 O O . ARG A 1 79 ? 15.461 -11.223 -18.693 1.00 83.12 79 ARG A O 1
ATOM 701 N N . GLU A 1 80 ? 15.643 -9.261 -17.623 1.00 83.50 80 GLU A N 1
ATOM 702 C CA . GLU A 1 80 ? 16.633 -8.702 -18.552 1.00 83.50 80 GLU A CA 1
ATOM 703 C C . GLU A 1 80 ? 17.955 -9.471 -18.489 1.00 83.50 80 GLU A C 1
ATOM 705 O O . GLU A 1 80 ? 18.479 -9.859 -19.533 1.00 83.50 80 GLU A O 1
ATOM 710 N N . ARG A 1 81 ? 18.447 -9.795 -17.283 1.00 87.81 81 ARG A N 1
ATOM 711 C CA . ARG A 1 81 ? 19.652 -10.626 -17.113 1.00 87.81 81 ARG A CA 1
ATOM 712 C C . ARG A 1 81 ? 19.486 -12.018 -17.716 1.00 87.81 81 ARG A C 1
ATOM 714 O O . ARG A 1 81 ? 20.425 -12.536 -18.320 1.00 87.81 81 ARG A O 1
ATOM 721 N N . GLU A 1 82 ? 18.321 -12.647 -17.564 1.00 88.69 82 GLU A N 1
ATOM 722 C CA . GLU A 1 82 ? 18.040 -13.940 -18.200 1.00 88.69 82 GLU A CA 1
ATOM 723 C C . GLU A 1 82 ? 18.016 -13.840 -19.726 1.00 88.69 82 GLU A C 1
ATOM 725 O O . GLU A 1 82 ? 18.612 -14.687 -20.400 1.00 88.69 82 GLU A O 1
ATOM 730 N N . LYS A 1 83 ? 17.393 -12.790 -20.274 1.00 90.94 83 LYS A N 1
ATOM 731 C CA . LYS A 1 83 ? 17.368 -12.531 -21.718 1.00 90.94 83 LYS A CA 1
ATOM 732 C C . LYS A 1 83 ? 18.784 -12.350 -22.266 1.00 90.94 83 LYS A C 1
ATOM 734 O O . LYS A 1 83 ? 19.161 -13.030 -23.217 1.00 90.94 83 LYS A O 1
ATOM 739 N N . GLU A 1 84 ? 19.603 -11.541 -21.599 1.00 89.19 84 GLU A N 1
ATOM 740 C CA . GLU A 1 84 ? 20.992 -11.302 -21.990 1.00 89.19 84 GLU A CA 1
ATOM 741 C C . GLU A 1 84 ? 21.841 -12.585 -21.925 1.00 89.19 84 GLU A C 1
ATOM 743 O O . GLU A 1 84 ? 22.608 -12.887 -22.843 1.00 89.19 84 GLU A O 1
ATOM 748 N N . ARG A 1 85 ? 21.670 -13.408 -20.877 1.00 91.00 85 ARG A N 1
ATOM 749 C CA . ARG A 1 85 ? 22.307 -14.736 -20.784 1.00 91.00 85 ARG A CA 1
ATOM 750 C C . ARG A 1 85 ? 21.881 -15.647 -21.937 1.00 91.00 85 ARG A C 1
ATOM 752 O O . ARG A 1 85 ? 22.718 -16.372 -22.482 1.00 91.00 85 ARG A O 1
ATOM 759 N N . GLY A 1 86 ? 20.604 -15.616 -22.313 1.00 91.88 86 GLY A N 1
ATOM 760 C CA . GLY A 1 86 ? 20.066 -16.348 -23.458 1.00 91.88 86 GLY A CA 1
ATOM 761 C C . GLY A 1 86 ? 20.699 -15.914 -24.780 1.00 91.88 86 GLY A C 1
ATOM 762 O O . GLY A 1 86 ? 21.163 -16.762 -25.547 1.00 91.88 86 GLY A O 1
ATOM 763 N N . ASP A 1 87 ? 20.796 -14.608 -25.014 1.00 91.31 87 ASP A N 1
ATOM 764 C CA . ASP A 1 87 ? 21.381 -14.041 -26.231 1.00 91.31 87 ASP A CA 1
ATOM 765 C C . ASP A 1 87 ? 22.881 -14.344 -26.338 1.00 91.31 87 ASP A C 1
ATOM 767 O O . ASP A 1 87 ? 23.358 -14.758 -27.400 1.00 91.31 87 ASP A O 1
ATOM 771 N N . ARG A 1 88 ? 23.625 -14.269 -25.224 1.00 88.50 88 ARG A N 1
ATOM 772 C CA . ARG A 1 88 ? 25.033 -14.700 -25.166 1.00 88.50 88 ARG A CA 1
ATOM 773 C C . ARG A 1 88 ? 25.183 -16.177 -25.548 1.00 88.50 88 ARG A C 1
ATOM 775 O O . ARG A 1 88 ? 26.008 -16.497 -26.401 1.00 88.50 88 ARG A O 1
ATOM 782 N N . ARG A 1 89 ? 24.349 -17.073 -24.998 1.00 90.19 89 ARG A N 1
ATOM 783 C CA . ARG A 1 89 ? 24.358 -18.512 -25.344 1.00 90.19 89 ARG A CA 1
ATOM 784 C C . ARG A 1 89 ? 24.047 -18.756 -26.823 1.00 90.19 89 ARG A C 1
ATOM 786 O O . ARG A 1 89 ? 24.708 -19.578 -27.456 1.00 90.19 89 ARG A O 1
ATOM 793 N N . ARG A 1 90 ? 23.068 -18.040 -27.389 1.00 89.50 90 ARG A N 1
ATOM 794 C CA . ARG A 1 90 ? 22.733 -18.113 -28.824 1.00 89.50 90 ARG A CA 1
ATOM 795 C C . ARG A 1 90 ? 23.903 -17.660 -29.696 1.00 89.50 90 ARG A C 1
ATOM 797 O O . ARG A 1 90 ? 24.211 -18.323 -30.688 1.00 89.50 90 ARG A O 1
ATOM 804 N N . ARG A 1 91 ? 24.589 -16.578 -29.312 1.00 88.81 91 ARG A N 1
ATOM 805 C CA . ARG A 1 91 ? 25.765 -16.064 -30.029 1.00 88.81 91 ARG A CA 1
ATOM 806 C C . ARG A 1 91 ? 26.931 -17.051 -29.988 1.00 88.81 91 ARG A C 1
ATOM 808 O O . ARG A 1 91 ? 27.544 -17.275 -31.027 1.00 88.81 91 ARG A O 1
ATOM 815 N N . SER A 1 92 ? 27.190 -17.681 -28.839 1.00 87.19 92 SER A N 1
ATOM 816 C CA . SER A 1 92 ? 28.222 -18.720 -28.709 1.00 87.19 92 SER A CA 1
ATOM 817 C C . SER A 1 92 ? 27.932 -19.926 -29.600 1.00 87.19 92 SER A C 1
ATOM 819 O O . SER A 1 92 ? 28.771 -20.271 -30.422 1.00 87.19 92 SER A O 1
ATOM 821 N N . ARG A 1 93 ? 26.712 -20.480 -29.552 1.00 87.88 93 ARG A N 1
ATOM 822 C CA . ARG A 1 93 ? 26.310 -21.594 -30.436 1.00 87.88 93 ARG A CA 1
ATOM 823 C C . ARG A 1 93 ? 26.401 -21.238 -31.920 1.00 87.88 93 ARG A C 1
ATOM 825 O O . ARG A 1 93 ? 26.730 -22.079 -32.745 1.00 87.88 93 ARG A O 1
ATOM 832 N N . SER A 1 94 ? 26.096 -19.990 -32.276 1.00 86.44 94 SER A N 1
ATOM 833 C CA . SER A 1 94 ? 26.201 -19.526 -33.665 1.00 86.44 94 SER A CA 1
ATOM 834 C C . SER A 1 94 ? 27.656 -19.432 -34.131 1.00 86.44 94 SER A C 1
ATOM 836 O O . SER A 1 94 ? 27.938 -19.714 -35.291 1.00 86.44 94 SER A O 1
ATOM 838 N N . ARG A 1 95 ? 28.580 -19.045 -33.241 1.00 88.31 95 ARG A N 1
ATOM 839 C CA . ARG A 1 95 ? 30.024 -19.053 -33.519 1.00 88.31 95 ARG A CA 1
ATOM 840 C C . ARG A 1 95 ? 30.555 -20.475 -33.663 1.00 88.31 95 ARG A C 1
ATOM 842 O O . ARG A 1 95 ? 31.260 -20.736 -34.623 1.00 88.31 95 ARG A O 1
ATOM 849 N N . GLU A 1 96 ? 30.147 -21.371 -32.773 1.00 84.94 96 GLU A N 1
ATOM 850 C CA . GLU A 1 96 ? 30.529 -22.787 -32.786 1.00 84.94 96 GLU A CA 1
ATOM 851 C C . GLU A 1 96 ? 30.094 -23.482 -34.086 1.00 84.94 96 GLU A C 1
ATOM 853 O O . GLU A 1 96 ? 30.913 -24.064 -34.789 1.00 84.94 96 GLU A O 1
ATOM 858 N N . ARG A 1 97 ? 28.843 -23.274 -34.519 1.00 85.38 97 ARG A N 1
ATOM 859 C CA . ARG A 1 97 ? 28.355 -23.773 -35.818 1.00 85.38 97 ARG A CA 1
ATOM 860 C C . ARG A 1 97 ? 29.097 -23.188 -37.021 1.00 85.38 97 ARG A C 1
ATOM 862 O O . ARG A 1 97 ? 29.209 -23.845 -38.051 1.00 85.38 97 ARG A O 1
ATOM 869 N N . ARG A 1 98 ? 29.559 -21.934 -36.932 1.00 83.31 98 ARG A N 1
ATOM 870 C CA . ARG A 1 98 ? 30.380 -21.321 -37.990 1.00 83.31 98 ARG A CA 1
ATOM 871 C C . ARG A 1 98 ? 31.770 -21.947 -38.027 1.00 83.31 98 ARG A C 1
ATOM 873 O O . ARG A 1 98 ? 32.207 -22.300 -39.112 1.00 83.31 98 ARG A O 1
ATOM 880 N N . SER A 1 99 ? 32.410 -22.154 -36.875 1.00 84.69 99 SER A N 1
ATOM 881 C CA . SER A 1 99 ? 33.705 -22.839 -36.817 1.00 84.69 99 SER A CA 1
ATOM 882 C C . SER A 1 99 ? 33.617 -24.286 -37.290 1.00 84.69 99 SER A C 1
ATOM 884 O O . SER A 1 99 ? 34.496 -24.712 -38.023 1.00 84.69 99 SER A O 1
ATOM 886 N N . GLU A 1 100 ? 32.546 -25.013 -36.958 1.00 82.19 100 GLU A N 1
ATOM 887 C CA . GLU A 1 100 ? 32.306 -26.369 -37.473 1.00 82.19 100 GLU A CA 1
ATOM 888 C C . GLU A 1 100 ? 32.105 -26.376 -38.994 1.00 82.19 100 GLU A C 1
ATOM 890 O O . GLU A 1 100 ? 32.558 -27.285 -39.686 1.00 82.19 100 GLU A O 1
ATOM 895 N N . ARG A 1 101 ? 31.439 -25.355 -39.549 1.00 81.31 101 ARG A N 1
ATOM 896 C CA . ARG A 1 101 ? 31.270 -25.208 -41.002 1.00 81.31 101 ARG A CA 1
ATOM 897 C C . ARG A 1 101 ? 32.585 -24.854 -41.702 1.00 81.31 101 ARG A C 1
ATOM 899 O O . ARG A 1 101 ? 32.825 -25.351 -42.796 1.00 81.31 101 ARG A O 1
ATOM 906 N N . ASP A 1 102 ? 33.419 -24.017 -41.095 1.00 77.94 102 ASP A N 1
ATOM 907 C CA . ASP A 1 102 ? 34.729 -23.666 -41.650 1.00 77.94 102 ASP A CA 1
ATOM 908 C C . ASP A 1 102 ? 35.745 -24.810 -41.503 1.00 77.94 102 ASP A C 1
ATOM 910 O O . ASP A 1 102 ? 36.576 -24.982 -42.388 1.00 77.94 102 ASP A O 1
ATOM 914 N N . SER A 1 103 ? 35.647 -25.643 -40.459 1.00 74.44 103 SER A N 1
ATOM 915 C CA . SER A 1 103 ? 36.497 -26.832 -40.289 1.00 74.44 103 SER A CA 1
ATOM 916 C C . SER A 1 103 ? 36.053 -28.037 -41.125 1.00 74.44 103 SER A C 1
ATOM 918 O O . SER A 1 103 ? 36.872 -28.898 -41.429 1.00 74.44 103 SER A O 1
ATOM 920 N N . SER A 1 104 ? 34.772 -28.109 -41.504 1.00 71.88 104 SER A N 1
ATOM 921 C CA . SER A 1 104 ? 34.226 -29.147 -42.396 1.00 71.88 104 SER A CA 1
ATOM 922 C C . SER A 1 104 ? 34.219 -28.750 -43.872 1.00 71.88 104 SER A C 1
ATOM 924 O O . SER A 1 104 ? 33.878 -29.573 -44.724 1.00 71.88 104 SER A O 1
ATOM 926 N N . ARG A 1 105 ? 34.614 -27.514 -44.207 1.00 71.06 105 ARG A N 1
ATOM 927 C CA . ARG A 1 105 ? 34.907 -27.151 -45.594 1.00 71.06 105 ARG A CA 1
ATOM 928 C C . ARG A 1 105 ? 36.111 -27.981 -46.044 1.00 71.06 105 ARG A C 1
ATOM 930 O O . ARG A 1 105 ? 37.183 -27.825 -45.458 1.00 71.06 105 ARG A O 1
ATOM 937 N N . PRO A 1 106 ? 35.972 -28.850 -47.064 1.00 60.94 106 PRO A N 1
ATOM 938 C CA . PRO A 1 106 ? 37.139 -29.501 -47.633 1.00 60.94 106 PRO A CA 1
ATOM 939 C C . PRO A 1 106 ? 38.069 -28.386 -48.101 1.00 60.94 106 PRO A C 1
ATOM 941 O O . PRO A 1 106 ? 37.603 -27.428 -48.726 1.00 60.94 106 PRO A O 1
ATOM 944 N N . ALA A 1 107 ? 39.352 -28.474 -47.750 1.00 58.28 107 ALA A N 1
ATOM 945 C CA . ALA A 1 107 ? 40.360 -27.575 -48.280 1.00 58.28 107 ALA A CA 1
ATOM 946 C C . ALA A 1 107 ? 40.284 -27.682 -49.806 1.00 58.28 107 ALA A C 1
ATOM 948 O O . ALA A 1 107 ? 40.762 -28.652 -50.391 1.00 58.28 107 ALA A O 1
ATOM 949 N N . ALA A 1 108 ? 39.599 -26.732 -50.446 1.00 53.78 108 ALA A N 1
ATOM 950 C CA . ALA A 1 108 ? 39.677 -26.572 -51.880 1.00 53.78 108 ALA A CA 1
ATOM 951 C C . ALA A 1 108 ? 41.162 -26.372 -52.145 1.00 53.78 108 ALA A C 1
ATOM 953 O O . ALA A 1 108 ? 41.746 -25.417 -51.630 1.00 53.78 108 ALA A O 1
ATOM 954 N N . ALA A 1 109 ? 41.767 -27.351 -52.816 1.00 52.72 109 ALA A N 1
ATOM 955 C CA . ALA A 1 109 ? 43.169 -27.353 -53.161 1.00 52.72 109 ALA A CA 1
ATOM 956 C C . ALA A 1 109 ? 43.494 -25.992 -53.777 1.00 52.72 109 ALA A C 1
ATOM 958 O O . ALA A 1 109 ? 43.090 -25.689 -54.899 1.00 52.72 109 ALA A O 1
ATOM 959 N N . VAL A 1 110 ? 44.167 -25.144 -53.000 1.00 56.75 110 VAL A N 1
ATOM 960 C CA . VAL A 1 110 ? 44.796 -23.940 -53.516 1.00 56.75 110 VAL A CA 1
ATOM 961 C C . VAL A 1 110 ? 45.916 -24.477 -54.388 1.00 56.75 110 VAL A C 1
ATOM 963 O O . VAL A 1 110 ? 46.967 -24.874 -53.890 1.00 56.75 110 VAL A O 1
ATOM 966 N N . ALA A 1 111 ? 45.626 -24.613 -55.680 1.00 52.72 111 ALA A N 1
ATOM 967 C CA . ALA A 1 111 ? 46.616 -24.930 -56.685 1.00 52.72 111 ALA A CA 1
ATOM 968 C C . ALA A 1 111 ? 47.685 -23.837 -56.611 1.00 52.72 111 ALA A C 1
ATOM 970 O O . ALA A 1 111 ? 47.444 -22.685 -56.971 1.00 52.72 111 ALA A O 1
ATOM 971 N N . LEU A 1 112 ? 48.844 -24.198 -56.064 1.00 57.19 112 LEU A N 1
ATOM 972 C CA . LEU A 1 112 ? 50.053 -23.403 -56.181 1.00 57.19 112 LEU A CA 1
ATOM 973 C C . LEU A 1 112 ? 50.336 -23.237 -57.682 1.00 57.19 112 LEU A C 1
ATOM 975 O O . LEU A 1 112 ? 50.410 -24.251 -58.382 1.00 57.19 112 LEU A O 1
ATOM 979 N N . PRO A 1 113 ? 50.463 -22.005 -58.205 1.00 65.12 113 PRO A N 1
ATOM 980 C CA . PRO A 1 113 ? 50.893 -21.828 -59.582 1.00 65.12 113 PRO A CA 1
ATOM 981 C C . PRO A 1 113 ? 52.328 -22.368 -59.733 1.00 65.12 113 PRO A C 1
ATOM 983 O O . PRO A 1 113 ? 53.141 -22.186 -58.819 1.00 65.12 113 PRO A O 1
ATOM 986 N N . PRO A 1 114 ? 52.660 -23.050 -60.845 1.00 64.12 114 PRO A N 1
ATOM 987 C CA . PRO A 1 114 ? 54.021 -23.520 -61.081 1.00 64.12 114 PRO A CA 1
ATOM 988 C C . PRO A 1 114 ? 54.986 -22.327 -61.223 1.00 64.12 114 PRO A C 1
ATOM 990 O O . PRO A 1 114 ? 54.569 -21.259 -61.682 1.00 64.12 114 PRO A O 1
ATOM 993 N N . PRO A 1 115 ? 56.268 -22.478 -60.838 1.00 56.31 115 PRO A N 1
ATOM 994 C CA . PRO A 1 115 ? 57.241 -21.397 -60.958 1.00 56.31 115 PRO A CA 1
ATOM 995 C C . PRO A 1 115 ? 57.474 -21.054 -62.441 1.00 56.31 115 PRO A C 1
ATOM 997 O O . PRO A 1 115 ? 57.641 -21.973 -63.248 1.00 56.31 115 PRO A O 1
ATOM 1000 N N . PRO A 1 116 ? 57.497 -19.765 -62.828 1.00 51.00 116 PRO A N 1
ATOM 1001 C CA . PRO A 1 116 ? 57.796 -19.385 -64.200 1.00 51.00 116 PRO A CA 1
ATOM 1002 C C . PRO A 1 116 ? 59.276 -19.635 -64.507 1.00 51.00 116 PRO A C 1
ATOM 1004 O O . PRO A 1 116 ? 60.165 -19.256 -63.741 1.00 51.00 116 PRO A O 1
ATOM 1007 N N . ALA A 1 117 ? 59.519 -20.296 -65.638 1.00 41.69 117 ALA A N 1
ATOM 1008 C CA . ALA A 1 117 ? 60.839 -20.466 -66.216 1.00 41.69 117 ALA A CA 1
ATOM 1009 C C . ALA A 1 117 ? 61.466 -19.099 -66.528 1.00 41.69 117 ALA A C 1
ATOM 1011 O O . ALA A 1 117 ? 60.793 -18.171 -66.977 1.00 41.69 117 ALA A O 1
ATOM 1012 N N . ALA A 1 118 ? 62.765 -18.999 -66.268 1.00 47.56 118 ALA A N 1
ATOM 1013 C CA . ALA A 1 118 ? 63.577 -17.849 -66.610 1.00 47.56 118 ALA A CA 1
ATOM 1014 C C . ALA A 1 118 ? 63.674 -17.700 -68.134 1.00 47.56 118 ALA A C 1
ATOM 1016 O O . ALA A 1 118 ? 64.254 -18.552 -68.801 1.00 47.56 118 ALA A O 1
ATOM 1017 N N . GLU A 1 119 ? 63.175 -16.584 -68.657 1.00 41.06 119 GLU A N 1
ATOM 1018 C CA . GLU A 1 119 ? 63.586 -16.053 -69.951 1.00 41.06 119 GLU A CA 1
ATOM 1019 C C . GLU A 1 119 ? 63.552 -14.520 -69.922 1.00 41.06 119 GLU A C 1
ATOM 1021 O O . GLU A 1 119 ? 62.892 -13.892 -69.096 1.00 41.06 119 GLU A O 1
ATOM 1026 N N . GLN A 1 120 ? 64.413 -13.935 -70.741 1.00 42.25 120 GLN A N 1
ATOM 1027 C CA . GLN A 1 120 ? 65.067 -12.654 -70.524 1.00 42.25 120 GLN A CA 1
ATOM 1028 C C . GLN A 1 120 ? 64.293 -11.456 -71.100 1.00 42.25 120 GLN A C 1
ATOM 1030 O O . GLN A 1 120 ? 63.533 -11.593 -72.049 1.00 42.25 120 GLN A O 1
ATOM 1035 N N . ALA A 1 121 ? 64.647 -10.276 -70.575 1.00 39.41 121 ALA A N 1
ATOM 1036 C CA . ALA A 1 121 ? 64.580 -8.949 -71.199 1.00 39.41 121 ALA A CA 1
ATOM 1037 C C . ALA A 1 121 ? 63.197 -8.336 -71.510 1.00 39.41 121 ALA A C 1
ATOM 1039 O O . ALA A 1 121 ? 62.541 -8.684 -72.480 1.00 39.41 121 ALA A O 1
ATOM 1040 N N . ALA A 1 122 ? 62.839 -7.274 -70.780 1.00 36.66 122 ALA A N 1
ATOM 1041 C CA . ALA A 1 122 ? 62.847 -5.897 -71.300 1.00 36.66 122 ALA A CA 1
ATOM 1042 C C . ALA A 1 122 ? 62.188 -4.933 -70.299 1.00 36.66 122 ALA A C 1
ATOM 1044 O O . ALA A 1 122 ? 61.265 -5.274 -69.566 1.00 36.66 122 ALA A O 1
ATOM 1045 N N . ALA A 1 123 ? 62.720 -3.717 -70.266 1.00 48.34 123 ALA A N 1
ATOM 1046 C CA . ALA A 1 123 ? 62.381 -2.630 -69.365 1.00 48.34 123 ALA A CA 1
ATOM 1047 C C . ALA A 1 123 ? 60.908 -2.189 -69.423 1.00 48.34 123 ALA A C 1
ATOM 1049 O O . ALA A 1 123 ? 60.409 -1.856 -70.494 1.00 48.34 123 ALA A O 1
ATOM 1050 N N . PHE A 1 124 ? 60.275 -2.034 -68.254 1.00 41.66 124 PHE A N 1
ATOM 1051 C CA . PHE A 1 124 ? 59.261 -0.997 -68.042 1.00 41.66 124 PHE A CA 1
ATOM 1052 C C . PHE A 1 124 ? 59.123 -0.680 -66.542 1.00 41.66 124 PHE A C 1
ATOM 1054 O O . PHE A 1 124 ? 58.499 -1.416 -65.782 1.00 41.66 124 PHE A O 1
ATOM 1061 N N . PHE A 1 125 ? 59.762 0.408 -66.107 1.00 45.19 125 PHE A N 1
ATOM 1062 C CA . PHE A 1 125 ? 59.575 1.016 -64.786 1.00 45.19 125 PHE A CA 1
ATOM 1063 C C . PHE A 1 125 ? 58.293 1.871 -64.810 1.00 45.19 125 PHE A C 1
ATOM 1065 O O . PHE A 1 125 ? 58.249 2.824 -65.590 1.00 45.19 125 PHE A O 1
ATOM 1072 N N . PRO A 1 126 ? 57.267 1.611 -63.979 1.00 61.22 126 PRO A N 1
ATOM 1073 C CA . PRO A 1 126 ? 56.235 2.609 -63.706 1.00 61.22 126 PRO A CA 1
ATOM 1074 C C . PRO A 1 126 ? 56.744 3.639 -62.670 1.00 61.22 126 PRO A C 1
ATOM 1076 O O . PRO A 1 126 ? 57.470 3.256 -61.747 1.00 61.22 126 PRO A O 1
ATOM 1079 N N . PRO A 1 127 ? 56.396 4.935 -62.795 1.00 63.41 127 PRO A N 1
ATOM 1080 C CA . PRO A 1 127 ? 56.804 5.962 -61.835 1.00 63.41 127 PRO A CA 1
ATOM 1081 C C . PRO A 1 127 ? 56.098 5.787 -60.473 1.00 63.41 127 PRO A C 1
ATOM 1083 O O . PRO A 1 127 ? 55.019 5.188 -60.411 1.00 63.41 127 PRO A O 1
ATOM 1086 N N . PRO A 1 128 ? 56.698 6.286 -59.375 1.00 62.12 128 PRO A N 1
ATOM 1087 C CA . PRO A 1 128 ? 56.171 6.115 -58.022 1.00 62.12 128 PRO A CA 1
ATOM 1088 C C . PRO A 1 128 ? 54.876 6.921 -57.808 1.00 62.12 128 PRO A C 1
ATOM 1090 O O . PRO A 1 128 ? 54.756 8.018 -58.351 1.00 62.12 128 PRO A O 1
ATOM 1093 N N . PRO A 1 129 ? 53.916 6.428 -57.003 1.00 56.34 129 PRO A N 1
ATOM 1094 C CA . PRO A 1 129 ? 52.823 7.259 -56.523 1.00 56.34 129 PRO A CA 1
ATOM 1095 C C . PRO A 1 129 ? 53.333 8.212 -55.435 1.00 56.34 129 PRO A C 1
ATOM 1097 O O . PRO A 1 129 ? 53.930 7.781 -54.445 1.00 56.34 129 PRO A O 1
ATOM 1100 N N . ASP A 1 130 ? 53.069 9.500 -55.635 1.00 48.31 130 ASP A N 1
ATOM 1101 C CA . ASP A 1 130 ? 53.263 10.551 -54.645 1.00 48.31 130 ASP A CA 1
ATOM 1102 C C . ASP A 1 130 ? 52.497 10.255 -53.342 1.00 48.31 130 ASP A C 1
ATOM 1104 O O . ASP A 1 130 ? 51.340 9.832 -53.339 1.00 48.31 130 ASP A O 1
ATOM 1108 N N . GLU A 1 131 ? 53.199 10.508 -52.237 1.00 44.66 131 GLU A N 1
ATOM 1109 C CA . GLU A 1 131 ? 52.686 10.884 -50.916 1.00 44.66 131 GLU A CA 1
ATOM 1110 C C . GLU A 1 131 ? 51.616 9.978 -50.282 1.00 44.66 131 GLU A C 1
ATOM 1112 O O . GLU A 1 131 ? 50.445 10.318 -50.102 1.00 44.66 131 GLU A O 1
ATOM 1117 N N . ALA A 1 132 ? 52.082 8.834 -49.779 1.00 39.34 132 ALA A N 1
ATOM 1118 C CA . ALA A 1 132 ? 51.421 8.153 -48.677 1.00 39.34 132 ALA A CA 1
ATOM 1119 C C . ALA A 1 132 ? 51.406 9.065 -47.436 1.00 39.34 132 ALA A C 1
ATOM 1121 O O . ALA A 1 132 ? 52.437 9.325 -46.813 1.00 39.34 132 ALA A O 1
ATOM 1122 N N . ALA A 1 133 ? 50.209 9.505 -47.052 1.00 42.09 133 ALA A N 1
ATOM 1123 C CA . ALA A 1 133 ? 49.926 10.045 -45.735 1.00 42.09 133 ALA A CA 1
ATOM 1124 C C . ALA A 1 133 ? 50.505 9.119 -44.650 1.00 42.09 133 ALA A C 1
ATOM 1126 O O . ALA A 1 133 ? 50.080 7.971 -44.492 1.00 42.09 133 ALA A O 1
ATOM 1127 N N . ALA A 1 134 ? 51.472 9.632 -43.890 1.00 40.69 134 ALA A N 1
ATOM 1128 C CA . ALA A 1 134 ? 51.992 8.994 -42.692 1.00 40.69 134 ALA A CA 1
ATOM 1129 C C . ALA A 1 134 ? 50.895 8.963 -41.614 1.00 40.69 134 ALA A C 1
ATOM 1131 O O . ALA A 1 134 ? 50.805 9.831 -40.748 1.00 40.69 134 ALA A O 1
ATOM 1132 N N . ALA A 1 135 ? 50.035 7.948 -41.668 1.00 46.09 135 ALA A N 1
ATOM 1133 C CA . ALA A 1 135 ? 49.191 7.580 -40.547 1.00 46.09 135 ALA A CA 1
ATOM 1134 C C . ALA A 1 135 ? 50.095 7.002 -39.450 1.00 46.09 135 ALA A C 1
ATOM 1136 O O . ALA A 1 135 ? 50.500 5.840 -39.495 1.00 46.09 135 ALA A O 1
ATOM 1137 N N . VAL A 1 136 ? 50.433 7.846 -38.475 1.00 52.00 136 VAL A N 1
ATOM 1138 C CA . VAL A 1 136 ? 51.094 7.467 -37.225 1.00 52.00 136 VAL A CA 1
ATOM 1139 C C . VAL A 1 136 ? 50.280 6.348 -36.567 1.00 52.00 136 VAL A C 1
ATOM 1141 O O . VAL A 1 136 ? 49.189 6.567 -36.040 1.00 52.00 136 VAL A O 1
ATOM 1144 N N . LEU A 1 137 ? 50.791 5.119 -36.631 1.00 51.31 137 LEU A N 1
ATOM 1145 C CA . LEU A 1 137 ? 50.269 3.997 -35.858 1.00 51.31 137 LEU A CA 1
ATOM 1146 C C . LEU A 1 137 ? 50.523 4.293 -34.369 1.00 51.31 137 LEU A C 1
ATOM 1148 O O . LEU A 1 137 ? 51.678 4.518 -34.010 1.00 51.31 137 LEU A O 1
ATOM 1152 N N . PRO A 1 138 ? 49.502 4.288 -33.489 1.00 53.03 138 PRO A N 1
ATOM 1153 C CA . PRO A 1 138 ? 49.726 4.523 -32.069 1.00 53.03 138 PRO A CA 1
ATOM 1154 C C . PRO A 1 138 ? 50.551 3.374 -31.488 1.00 53.03 138 PRO A C 1
ATOM 1156 O O . PRO A 1 138 ? 50.198 2.196 -31.643 1.00 53.03 138 PRO A O 1
ATOM 1159 N N . ASP A 1 139 ? 51.646 3.746 -30.833 1.00 54.78 139 ASP A N 1
ATOM 1160 C CA . ASP A 1 139 ? 52.619 2.851 -30.229 1.00 54.78 139 ASP A CA 1
ATOM 1161 C C . ASP A 1 139 ? 51.924 1.863 -29.273 1.00 54.78 139 ASP A C 1
ATOM 1163 O O . ASP A 1 139 ? 51.053 2.207 -28.468 1.00 54.78 139 ASP A O 1
ATOM 1167 N N . LYS A 1 140 ? 52.266 0.576 -29.381 1.00 53.44 140 LYS A N 1
ATOM 1168 C CA . LYS A 1 140 ? 51.658 -0.494 -28.568 1.00 53.44 140 LYS A CA 1
ATOM 1169 C C . LYS A 1 140 ? 51.981 -0.325 -27.076 1.00 53.44 140 LYS A C 1
ATOM 1171 O O . LYS A 1 140 ? 51.289 -0.924 -26.248 1.00 53.44 140 LYS A O 1
ATOM 1176 N N . ALA A 1 141 ? 52.991 0.480 -26.746 1.00 56.81 141 ALA A N 1
ATOM 1177 C CA . ALA A 1 141 ? 53.356 0.854 -25.385 1.00 56.81 141 ALA A CA 1
ATOM 1178 C C . ALA A 1 141 ? 52.246 1.653 -24.669 1.00 56.81 141 ALA A C 1
ATOM 1180 O O . ALA A 1 141 ? 51.895 1.315 -23.536 1.00 56.81 141 ALA A O 1
ATOM 1181 N N . ASP A 1 142 ? 51.598 2.602 -25.353 1.00 60.31 142 ASP A N 1
ATOM 1182 C CA . ASP A 1 142 ? 50.570 3.472 -24.755 1.00 60.31 142 ASP A CA 1
ATOM 1183 C C . ASP A 1 142 ? 49.261 2.735 -24.451 1.00 60.31 142 ASP A C 1
ATOM 1185 O O . ASP A 1 142 ? 48.550 3.029 -23.494 1.00 60.31 142 ASP A O 1
ATOM 1189 N N . LYS A 1 143 ? 48.944 1.684 -25.213 1.00 57.06 143 LYS A N 1
ATOM 1190 C CA . LYS A 1 143 ? 47.760 0.852 -24.932 1.00 57.06 143 LYS A CA 1
ATOM 1191 C C . LYS A 1 143 ? 47.952 -0.054 -23.717 1.00 57.06 143 LYS A C 1
ATOM 1193 O O . LYS A 1 143 ? 46.971 -0.486 -23.111 1.00 57.06 143 LYS A O 1
ATOM 1198 N N . ARG A 1 144 ? 49.201 -0.391 -23.378 1.00 61.03 144 ARG A N 1
ATOM 1199 C CA . ARG A 1 144 ? 49.526 -1.235 -22.221 1.00 61.03 144 ARG A CA 1
ATOM 1200 C C . ARG A 1 144 ? 49.434 -0.421 -20.929 1.00 61.03 144 ARG A C 1
ATOM 1202 O O . ARG A 1 144 ? 48.838 -0.917 -19.979 1.00 61.03 144 ARG A O 1
ATOM 1209 N N . SER A 1 145 ? 49.906 0.828 -20.945 1.00 72.94 145 SER A N 1
ATOM 1210 C CA . SER A 1 145 ? 49.790 1.765 -19.818 1.00 72.94 145 SER A CA 1
ATOM 1211 C C . SER A 1 145 ? 48.336 2.168 -19.539 1.00 72.94 145 SER A C 1
ATOM 1213 O O . SER A 1 145 ? 47.911 2.146 -18.387 1.00 72.94 145 SER A O 1
ATOM 1215 N N . GLU A 1 146 ? 47.527 2.417 -20.573 1.00 75.31 146 GLU A N 1
ATOM 1216 C CA . GLU A 1 146 ? 46.086 2.676 -20.418 1.00 75.31 146 GLU A CA 1
ATOM 1217 C C . GLU A 1 146 ? 45.330 1.474 -19.833 1.00 75.31 146 GLU A C 1
ATOM 1219 O O . GLU A 1 146 ? 44.456 1.619 -18.977 1.00 75.31 146 GLU A O 1
ATOM 1224 N N . ARG A 1 147 ? 45.698 0.252 -20.234 1.00 81.44 147 ARG A N 1
ATOM 1225 C CA . ARG A 1 147 ? 45.099 -0.967 -19.676 1.00 81.44 147 ARG A CA 1
ATOM 1226 C C . ARG A 1 147 ? 45.452 -1.164 -18.202 1.00 81.44 147 ARG A C 1
ATOM 1228 O O . ARG A 1 147 ? 44.619 -1.667 -17.451 1.00 81.44 147 ARG A O 1
ATOM 1235 N N . ASP A 1 148 ? 46.661 -0.798 -17.794 1.00 85.00 148 ASP A N 1
ATOM 1236 C CA . ASP A 1 148 ? 47.090 -0.914 -16.401 1.00 85.00 148 ASP A CA 1
ATOM 1237 C C . ASP A 1 148 ? 46.407 0.155 -15.522 1.00 85.00 148 ASP A C 1
ATOM 1239 O O . ASP A 1 148 ? 45.890 -0.191 -14.461 1.00 85.00 148 ASP A O 1
ATOM 1243 N N . ARG A 1 149 ? 46.219 1.385 -16.028 1.00 85.94 149 ARG A N 1
ATOM 1244 C CA . ARG A 1 149 ? 45.400 2.432 -15.377 1.00 85.94 149 ARG A CA 1
ATOM 1245 C C . ARG A 1 149 ? 43.936 2.026 -15.202 1.00 85.94 149 ARG A C 1
ATOM 1247 O O . ARG A 1 149 ? 43.343 2.259 -14.152 1.00 85.94 149 ARG A O 1
ATOM 1254 N N . LEU A 1 150 ? 43.338 1.387 -16.211 1.00 90.31 150 LEU A N 1
ATOM 1255 C CA . LEU A 1 150 ? 41.970 0.865 -16.108 1.00 90.31 150 LEU A CA 1
ATOM 1256 C C . LEU A 1 150 ? 41.858 -0.235 -15.048 1.00 90.31 150 LEU A C 1
ATOM 1258 O O . LEU A 1 150 ? 40.884 -0.258 -14.303 1.00 90.31 150 LEU A O 1
ATOM 1262 N N . ARG A 1 151 ? 42.865 -1.108 -14.942 1.00 89.81 151 ARG A N 1
ATOM 1263 C CA . ARG A 1 151 ? 42.913 -2.155 -13.911 1.00 89.81 151 ARG A CA 1
ATOM 1264 C C . ARG A 1 151 ? 43.083 -1.590 -12.507 1.00 89.81 151 ARG A C 1
ATOM 1266 O O . ARG A 1 151 ? 42.556 -2.173 -11.568 1.00 89.81 151 ARG A O 1
ATOM 1273 N N . GLU A 1 152 ? 43.837 -0.510 -12.340 1.00 89.56 152 GLU A N 1
ATOM 1274 C CA . GLU A 1 152 ? 43.948 0.184 -11.052 1.00 89.56 152 GLU A CA 1
ATOM 1275 C C . GLU A 1 152 ? 42.623 0.841 -10.672 1.00 89.56 152 GLU A C 1
ATOM 1277 O O . GLU A 1 152 ? 42.118 0.605 -9.579 1.00 89.56 152 GLU A O 1
ATOM 1282 N N . ARG A 1 153 ? 41.980 1.533 -11.617 1.00 91.44 153 ARG A N 1
ATOM 1283 C CA . ARG A 1 153 ? 40.661 2.137 -11.408 1.00 91.44 153 ARG A CA 1
ATOM 1284 C C . ARG A 1 153 ? 39.570 1.101 -11.114 1.00 91.44 153 ARG A C 1
ATOM 1286 O O . ARG A 1 153 ? 38.675 1.358 -10.316 1.00 91.44 153 ARG A O 1
ATOM 1293 N N . GLU A 1 154 ? 39.628 -0.076 -11.739 1.00 91.81 154 GLU A N 1
ATOM 1294 C CA . GLU A 1 154 ? 38.741 -1.200 -11.411 1.00 91.81 154 GLU A CA 1
ATOM 1295 C C . GLU A 1 154 ? 38.958 -1.700 -9.979 1.00 91.81 154 GLU A C 1
ATOM 1297 O O . GLU A 1 154 ? 37.977 -1.927 -9.274 1.00 91.81 154 GLU A O 1
ATOM 1302 N N . ARG A 1 155 ? 40.213 -1.811 -9.523 1.00 93.81 155 ARG A N 1
ATOM 1303 C CA . ARG A 1 155 ? 40.528 -2.203 -8.139 1.00 93.81 155 ARG A CA 1
ATOM 1304 C C . ARG A 1 155 ? 40.085 -1.161 -7.120 1.00 93.81 155 ARG A C 1
ATOM 1306 O O . ARG A 1 155 ? 39.590 -1.542 -6.066 1.00 93.81 155 ARG A O 1
ATOM 1313 N N . GLU A 1 156 ? 40.233 0.125 -7.425 1.00 90.00 156 GLU A N 1
ATOM 1314 C CA . GLU A 1 156 ? 39.728 1.203 -6.566 1.00 90.00 156 GLU A CA 1
ATOM 1315 C C . GLU A 1 156 ? 38.203 1.140 -6.444 1.00 90.00 156 GLU A C 1
ATOM 1317 O O . GLU A 1 156 ? 37.669 1.140 -5.339 1.00 90.00 156 GLU A O 1
ATOM 1322 N N . MET A 1 157 ? 37.490 0.978 -7.564 1.00 90.69 157 MET A N 1
ATOM 1323 C CA . MET A 1 157 ? 36.032 0.825 -7.540 1.00 90.69 157 MET A CA 1
ATOM 1324 C C . MET A 1 157 ? 35.584 -0.429 -6.783 1.00 90.69 157 MET A C 1
ATOM 1326 O O . MET A 1 157 ? 34.544 -0.409 -6.125 1.00 90.69 157 MET A O 1
ATOM 1330 N N . GLU A 1 158 ? 36.338 -1.523 -6.885 1.00 94.38 158 GLU A N 1
ATOM 1331 C CA . GLU A 1 158 ? 36.076 -2.754 -6.141 1.00 94.38 158 GLU A CA 1
ATOM 1332 C C . GLU A 1 158 ? 36.303 -2.564 -4.636 1.00 94.38 158 GLU A C 1
ATOM 1334 O O . GLU A 1 158 ? 35.494 -3.028 -3.833 1.00 94.38 158 GLU A O 1
ATOM 1339 N N . TRP A 1 159 ? 37.347 -1.831 -4.246 1.00 87.62 159 TRP A N 1
ATOM 1340 C CA . TRP A 1 159 ? 37.624 -1.502 -2.850 1.00 87.62 159 TRP A CA 1
ATOM 1341 C C . TRP A 1 159 ? 36.538 -0.592 -2.253 1.00 87.62 159 TRP A C 1
ATOM 1343 O O . TRP A 1 159 ? 35.979 -0.919 -1.206 1.00 87.62 159 TRP A O 1
ATOM 1353 N N . ASP A 1 160 ? 36.124 0.451 -2.976 1.00 91.56 160 ASP A N 1
ATOM 1354 C CA . ASP A 1 160 ? 35.010 1.333 -2.594 1.00 91.56 160 ASP A CA 1
ATOM 1355 C C . ASP A 1 160 ? 33.653 0.607 -2.547 1.00 91.56 160 ASP A C 1
ATOM 1357 O O . ASP A 1 160 ? 32.726 1.012 -1.834 1.00 91.56 160 ASP A O 1
ATOM 1361 N N . ALA A 1 161 ? 33.481 -0.438 -3.361 1.00 91.62 161 ALA A N 1
ATOM 1362 C CA . ALA A 1 161 ? 32.294 -1.284 -3.331 1.00 91.62 161 ALA A CA 1
ATOM 1363 C C . ALA A 1 161 ? 32.312 -2.223 -2.118 1.00 91.62 161 ALA A C 1
ATOM 1365 O O . ALA A 1 161 ? 31.281 -2.387 -1.464 1.00 91.62 161 ALA A O 1
ATOM 1366 N N . ALA A 1 162 ? 33.471 -2.798 -1.793 1.00 93.25 162 ALA A N 1
ATOM 1367 C CA . ALA A 1 162 ? 33.650 -3.654 -0.627 1.00 93.25 162 ALA A CA 1
ATOM 1368 C C . ALA A 1 162 ? 33.464 -2.882 0.689 1.00 93.25 162 ALA A C 1
ATOM 1370 O O . ALA A 1 162 ? 32.871 -3.416 1.630 1.00 93.25 162 ALA A O 1
ATOM 1371 N N . ASP A 1 163 ? 33.917 -1.628 0.754 1.00 92.44 163 ASP A N 1
ATOM 1372 C CA . ASP A 1 163 ? 33.739 -0.784 1.938 1.00 92.44 163 ASP A CA 1
ATOM 1373 C C . ASP A 1 163 ? 32.265 -0.394 2.133 1.00 92.44 163 ASP A C 1
ATOM 1375 O O . ASP A 1 163 ? 31.700 -0.590 3.210 1.00 92.44 163 ASP A O 1
ATOM 1379 N N . ARG A 1 164 ? 31.569 -0.019 1.049 1.00 91.69 164 ARG A N 1
ATOM 1380 C CA . ARG A 1 164 ? 30.107 0.176 1.077 1.00 91.69 164 ARG A CA 1
ATOM 1381 C C . ARG A 1 164 ? 29.340 -1.080 1.489 1.00 91.69 164 ARG A C 1
ATOM 1383 O O . ARG A 1 164 ? 28.367 -0.988 2.236 1.00 91.69 164 ARG A O 1
ATOM 1390 N N . GLU A 1 165 ? 29.752 -2.262 1.031 1.00 93.69 165 GLU A N 1
ATOM 1391 C CA . GLU A 1 165 ? 29.116 -3.523 1.435 1.00 93.69 165 GLU A CA 1
ATOM 1392 C C . GLU A 1 165 ? 29.336 -3.820 2.928 1.00 93.69 165 GLU A C 1
ATOM 1394 O O . GLU A 1 165 ? 28.418 -4.290 3.614 1.00 93.69 165 GLU A O 1
ATOM 1399 N N . ARG A 1 166 ? 30.530 -3.518 3.451 1.00 94.50 166 ARG A N 1
ATOM 1400 C CA . ARG A 1 166 ? 30.845 -3.623 4.880 1.00 94.50 166 ARG A CA 1
ATOM 1401 C C . ARG A 1 166 ? 29.967 -2.682 5.705 1.00 94.50 166 ARG A C 1
ATOM 1403 O O . ARG A 1 166 ? 29.340 -3.153 6.655 1.00 94.50 166 ARG A O 1
ATOM 1410 N N . GLU A 1 167 ? 29.852 -1.413 5.320 1.00 93.12 167 GLU A N 1
ATOM 1411 C CA . GLU A 1 167 ? 28.989 -0.439 6.002 1.00 93.12 167 GLU A CA 1
ATOM 1412 C C . GLU A 1 167 ? 27.514 -0.862 5.980 1.00 93.12 167 GLU A C 1
ATOM 1414 O O . GLU A 1 167 ? 26.847 -0.864 7.018 1.00 93.12 167 GLU A O 1
ATOM 1419 N N . GLU A 1 168 ? 26.996 -1.310 4.831 1.00 94.19 168 GLU A N 1
ATOM 1420 C CA . GLU A 1 168 ? 25.624 -1.819 4.737 1.00 94.19 168 GLU A CA 1
ATOM 1421 C C . GLU A 1 168 ? 25.398 -3.033 5.646 1.00 94.19 168 GLU A C 1
ATOM 1423 O O . GLU A 1 168 ? 24.327 -3.193 6.248 1.00 94.19 168 GLU A O 1
ATOM 1428 N N . ARG A 1 169 ? 26.384 -3.931 5.740 1.00 95.25 169 ARG A N 1
ATOM 1429 C CA . ARG A 1 169 ? 26.314 -5.100 6.617 1.00 95.25 169 ARG A CA 1
ATOM 1430 C C . ARG A 1 169 ? 26.276 -4.680 8.083 1.00 95.25 169 ARG A C 1
ATOM 1432 O O . ARG A 1 169 ? 25.436 -5.196 8.827 1.00 95.25 169 ARG A O 1
ATOM 1439 N N . GLU A 1 170 ? 27.117 -3.736 8.485 1.00 96.56 170 GLU A N 1
ATOM 1440 C CA . GLU A 1 170 ? 27.130 -3.186 9.841 1.00 96.56 170 GLU A CA 1
ATOM 1441 C C . GLU A 1 170 ? 25.830 -2.444 10.168 1.00 96.56 170 GLU A C 1
ATOM 1443 O O . GLU A 1 170 ? 25.273 -2.613 11.256 1.00 96.56 170 GLU A O 1
ATOM 1448 N N . GLU A 1 171 ? 25.261 -1.696 9.222 1.00 94.19 171 GLU A N 1
ATOM 1449 C CA . GLU A 1 171 ? 23.971 -1.036 9.409 1.00 94.19 171 GLU A CA 1
ATOM 1450 C C . GLU A 1 171 ? 22.838 -2.061 9.579 1.00 94.19 171 GLU A C 1
ATOM 1452 O O . GLU A 1 171 ? 21.990 -1.932 10.475 1.00 94.19 171 GLU A O 1
ATOM 1457 N N . ARG A 1 172 ? 22.841 -3.133 8.776 1.00 93.81 172 ARG A N 1
ATOM 1458 C CA . ARG A 1 172 ? 21.897 -4.253 8.919 1.00 93.81 172 ARG A CA 1
ATOM 1459 C C . ARG A 1 172 ? 22.044 -4.929 10.279 1.00 93.81 172 ARG A C 1
ATOM 1461 O O . ARG A 1 172 ? 21.026 -5.227 10.908 1.00 93.81 172 ARG A O 1
ATOM 1468 N N . GLU A 1 173 ? 23.263 -5.144 10.763 1.00 94.31 173 GLU A N 1
ATOM 1469 C CA . GLU A 1 173 ? 23.510 -5.696 12.099 1.00 94.31 173 GLU A CA 1
ATOM 1470 C C . GLU A 1 173 ? 23.059 -4.741 13.210 1.00 94.31 173 GLU A C 1
ATOM 1472 O O . GLU A 1 173 ? 22.363 -5.161 14.138 1.00 94.31 173 GLU A O 1
ATOM 1477 N N . ARG A 1 174 ? 23.330 -3.439 13.085 1.00 92.81 174 ARG A N 1
ATOM 1478 C CA . ARG A 1 174 ? 22.858 -2.411 14.024 1.00 92.81 174 ARG A CA 1
ATOM 1479 C C . ARG A 1 174 ? 21.333 -2.363 14.078 1.00 92.81 174 ARG A C 1
ATOM 1481 O O . ARG A 1 174 ? 20.749 -2.241 15.158 1.00 92.81 174 ARG A O 1
ATOM 1488 N N . LYS A 1 175 ? 20.671 -2.500 12.928 1.00 93.12 175 LYS A N 1
ATOM 1489 C CA . LYS A 1 175 ? 19.210 -2.569 12.828 1.00 93.12 175 LYS A CA 1
ATOM 1490 C C . LYS A 1 175 ? 18.660 -3.837 13.480 1.00 93.12 175 LYS A C 1
ATOM 1492 O O . LYS A 1 175 ? 17.735 -3.727 14.282 1.00 93.12 175 LYS A O 1
ATOM 1497 N N . ARG A 1 176 ? 19.268 -5.001 13.220 1.00 91.81 176 ARG A N 1
ATOM 1498 C CA . ARG A 1 176 ? 18.923 -6.273 13.885 1.00 91.81 176 ARG A CA 1
ATOM 1499 C C . ARG A 1 176 ? 19.089 -6.182 15.400 1.00 91.81 176 ARG A C 1
ATOM 1501 O O . ARG A 1 176 ? 18.209 -6.619 16.131 1.00 91.81 176 ARG A O 1
ATOM 1508 N N . ARG A 1 177 ? 20.167 -5.559 15.885 1.00 93.31 177 ARG A N 1
ATOM 1509 C CA . ARG A 1 177 ? 20.407 -5.355 17.322 1.00 93.31 177 ARG A CA 1
ATOM 1510 C C . ARG A 1 177 ? 19.320 -4.491 17.967 1.00 93.31 177 ARG A C 1
ATOM 1512 O O . ARG A 1 177 ? 18.797 -4.869 19.009 1.00 93.31 177 ARG A O 1
ATOM 1519 N N . ARG A 1 178 ? 18.939 -3.377 17.330 1.00 92.75 178 ARG A N 1
ATOM 1520 C CA . ARG A 1 178 ? 17.836 -2.510 17.792 1.00 92.75 178 ARG A CA 1
ATOM 1521 C C . ARG A 1 178 ? 16.487 -3.233 17.792 1.00 92.75 178 ARG A C 1
ATOM 1523 O O . ARG A 1 178 ? 15.656 -2.988 18.660 1.00 92.75 178 ARG A O 1
ATOM 1530 N N . GLU A 1 179 ? 16.243 -4.094 16.809 1.00 92.12 179 GLU A N 1
ATOM 1531 C CA . GLU A 1 179 ? 15.012 -4.883 16.727 1.00 92.12 179 GLU A CA 1
ATOM 1532 C C . GLU A 1 179 ? 14.946 -5.947 17.829 1.00 92.12 179 GLU A C 1
ATOM 1534 O O . GLU A 1 179 ? 13.946 -6.010 18.540 1.00 92.12 179 GLU A O 1
ATOM 1539 N N . LEU A 1 180 ? 16.041 -6.681 18.053 1.00 93.50 180 LEU A N 1
ATOM 1540 C CA . LEU A 1 180 ? 16.180 -7.633 19.160 1.00 93.50 180 LEU A CA 1
ATOM 1541 C C . LEU A 1 180 ? 16.013 -6.962 20.529 1.00 93.50 180 LEU A C 1
ATOM 1543 O O . LEU A 1 180 ? 15.413 -7.534 21.434 1.00 93.50 180 LEU A O 1
ATOM 1547 N N . GLU A 1 181 ? 16.525 -5.744 20.705 1.00 93.88 181 GLU A N 1
ATOM 1548 C CA . GLU A 1 181 ? 16.346 -4.978 21.942 1.00 93.88 181 GLU A CA 1
ATOM 1549 C C . GLU A 1 181 ? 14.875 -4.603 22.172 1.00 93.88 181 GLU A C 1
ATOM 1551 O O . GLU A 1 181 ? 14.339 -4.833 23.257 1.00 93.88 181 GLU A O 1
ATOM 1556 N N . ARG A 1 182 ? 14.184 -4.122 21.130 1.00 91.81 182 ARG A N 1
ATOM 1557 C CA . ARG A 1 182 ? 12.738 -3.847 21.183 1.00 91.81 182 ARG A CA 1
ATOM 1558 C C . ARG A 1 182 ? 11.921 -5.108 21.457 1.00 91.81 182 ARG A C 1
ATOM 1560 O O . ARG A 1 182 ? 10.907 -5.039 22.148 1.00 91.81 182 ARG A O 1
ATOM 1567 N N . GLU A 1 183 ? 12.325 -6.248 20.907 1.00 92.62 183 GLU A N 1
ATOM 1568 C CA . GLU A 1 183 ? 11.677 -7.536 21.156 1.00 92.62 183 GLU A CA 1
ATOM 1569 C C . GLU A 1 183 ? 11.855 -7.979 22.612 1.00 92.62 183 GLU A C 1
ATOM 1571 O O . GLU A 1 183 ? 10.863 -8.279 23.279 1.00 92.62 183 GLU A O 1
ATOM 1576 N N . ARG A 1 184 ? 13.079 -7.899 23.151 1.00 91.50 184 ARG A N 1
ATOM 1577 C CA . ARG A 1 184 ? 13.356 -8.160 24.574 1.00 91.50 184 ARG A CA 1
ATOM 1578 C C . ARG A 1 184 ? 12.544 -7.249 25.491 1.00 91.50 184 ARG A C 1
ATOM 1580 O O . ARG A 1 184 ? 12.023 -7.709 26.504 1.00 91.50 184 ARG A O 1
ATOM 1587 N N . GLU A 1 185 ? 12.395 -5.972 25.144 1.00 94.19 185 GLU A N 1
ATOM 1588 C CA . GLU A 1 185 ? 11.573 -5.033 25.912 1.00 94.19 185 GLU A CA 1
ATOM 1589 C C . GLU A 1 185 ? 10.085 -5.424 25.886 1.00 94.19 185 GLU A C 1
ATOM 1591 O O . GLU A 1 185 ? 9.411 -5.418 26.921 1.00 94.19 185 GLU A O 1
ATOM 1596 N N . ARG A 1 186 ? 9.558 -5.814 24.716 1.00 89.12 186 ARG A N 1
ATOM 1597 C CA . ARG A 1 186 ? 8.180 -6.319 24.584 1.00 89.12 186 ARG A CA 1
ATOM 1598 C C . ARG A 1 186 ? 7.966 -7.568 25.431 1.00 89.12 186 ARG A C 1
ATOM 1600 O O . ARG A 1 186 ? 6.970 -7.639 26.151 1.00 89.12 186 ARG A O 1
ATOM 1607 N N . GLU A 1 187 ? 8.907 -8.504 25.391 1.00 93.69 187 GLU A N 1
ATOM 1608 C CA . GLU A 1 187 ? 8.854 -9.735 26.176 1.00 93.69 187 GLU A CA 1
ATOM 1609 C C . GLU A 1 187 ? 8.906 -9.444 27.684 1.00 93.69 187 GLU A C 1
ATOM 1611 O O . GLU A 1 187 ? 8.113 -9.997 28.450 1.00 93.69 187 GLU A O 1
ATOM 1616 N N . GLN A 1 188 ? 9.765 -8.518 28.129 1.00 91.44 188 GLN A N 1
ATOM 1617 C CA . GLN A 1 188 ? 9.798 -8.079 29.527 1.00 91.44 188 GLN A CA 1
ATOM 1618 C C . GLN A 1 188 ? 8.459 -7.474 29.959 1.00 91.44 188 GLN A C 1
ATOM 1620 O O . GLN A 1 188 ? 7.898 -7.898 30.975 1.00 91.44 188 GLN A O 1
ATOM 1625 N N . ARG A 1 189 ? 7.895 -6.551 29.169 1.00 92.00 189 ARG A N 1
ATOM 1626 C CA . ARG A 1 189 ? 6.581 -5.944 29.443 1.00 92.00 189 ARG A CA 1
ATOM 1627 C C . ARG A 1 189 ? 5.473 -6.996 29.490 1.00 92.00 189 ARG A C 1
ATOM 1629 O O . ARG A 1 189 ? 4.576 -6.915 30.332 1.00 92.00 189 ARG A O 1
ATOM 1636 N N . GLU A 1 190 ? 5.514 -8.000 28.618 1.00 91.75 190 GLU A N 1
ATOM 1637 C CA . GLU A 1 190 ? 4.547 -9.096 28.635 1.00 91.75 190 GLU A CA 1
ATOM 1638 C C . GLU A 1 190 ? 4.714 -9.978 29.878 1.00 91.75 190 GLU A C 1
ATOM 1640 O O . GLU A 1 190 ? 3.730 -10.297 30.554 1.00 91.75 190 GLU A O 1
ATOM 1645 N N . ARG A 1 191 ? 5.951 -10.321 30.244 1.00 90.00 191 ARG A N 1
ATOM 1646 C CA . ARG A 1 191 ? 6.253 -11.088 31.457 1.00 90.00 191 ARG A CA 1
ATOM 1647 C C . ARG A 1 191 ? 5.785 -10.349 32.708 1.00 90.00 191 ARG A C 1
ATOM 1649 O O . ARG A 1 191 ? 5.214 -10.974 33.602 1.00 90.00 191 ARG A O 1
ATOM 1656 N N . GLU A 1 192 ? 5.950 -9.030 32.767 1.00 90.12 192 GLU A N 1
ATOM 1657 C CA . GLU A 1 192 ? 5.399 -8.199 33.839 1.00 90.12 192 GLU A CA 1
ATOM 1658 C C . GLU A 1 192 ? 3.870 -8.177 33.845 1.00 90.12 192 GLU A C 1
ATOM 1660 O O . GLU A 1 192 ? 3.262 -8.348 34.905 1.00 90.12 192 GLU A O 1
ATOM 1665 N N . ARG A 1 193 ? 3.223 -8.036 32.680 1.00 87.44 193 ARG A N 1
ATOM 1666 C CA . ARG A 1 193 ? 1.758 -8.132 32.565 1.00 87.44 193 ARG A CA 1
ATOM 1667 C C . ARG A 1 193 ? 1.245 -9.481 33.062 1.00 87.44 193 ARG A C 1
ATOM 1669 O O . ARG A 1 193 ? 0.273 -9.507 33.816 1.00 87.44 193 ARG A O 1
ATOM 1676 N N . ARG A 1 194 ? 1.921 -10.582 32.714 1.00 86.62 194 ARG A N 1
ATOM 1677 C CA . ARG A 1 194 ? 1.613 -11.941 33.197 1.00 86.62 194 ARG A CA 1
ATOM 1678 C C . ARG A 1 194 ? 1.827 -12.077 34.710 1.00 86.62 194 ARG A C 1
ATOM 1680 O O . ARG A 1 194 ? 1.015 -12.700 35.390 1.00 86.62 194 ARG A O 1
ATOM 1687 N N . LYS A 1 195 ? 2.880 -11.472 35.275 1.00 84.38 195 LYS A N 1
ATOM 1688 C CA . LYS A 1 195 ? 3.091 -11.436 36.736 1.00 84.38 195 LYS A CA 1
ATOM 1689 C C . LYS A 1 195 ? 1.980 -10.651 37.444 1.00 84.38 195 LYS A C 1
ATOM 1691 O O . LYS A 1 195 ? 1.431 -11.148 38.426 1.00 84.38 195 LYS A O 1
ATOM 1696 N N . ARG A 1 196 ? 1.604 -9.475 36.921 1.00 78.56 196 ARG A N 1
ATOM 1697 C CA . ARG A 1 196 ? 0.512 -8.636 37.453 1.00 78.56 196 ARG A CA 1
ATOM 1698 C C . ARG A 1 196 ? -0.854 -9.311 37.350 1.00 78.56 196 ARG A C 1
ATOM 1700 O O . ARG A 1 196 ? 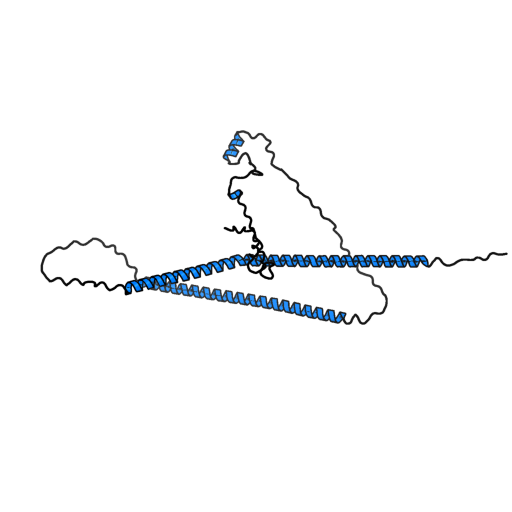-1.657 -9.188 38.270 1.00 78.56 196 ARG A O 1
ATOM 1707 N N . SER A 1 197 ? -1.143 -10.031 36.265 1.00 73.56 197 SER A N 1
ATOM 1708 C CA . SER A 1 197 ? -2.404 -10.772 36.148 1.00 73.56 197 SER A CA 1
ATOM 1709 C C . SER A 1 197 ? -2.453 -11.935 37.139 1.00 73.56 197 SER A C 1
ATOM 1711 O O . SER A 1 197 ? -3.456 -12.098 37.831 1.00 73.56 197 SER A O 1
ATOM 1713 N N . ARG A 1 198 ? -1.350 -12.677 37.308 1.00 73.81 198 ARG A N 1
ATOM 1714 C CA . ARG A 1 198 ? -1.267 -13.791 38.264 1.00 73.81 198 ARG A CA 1
ATOM 1715 C C . ARG A 1 198 ? -1.413 -13.341 39.720 1.00 73.81 198 ARG A C 1
ATOM 1717 O O . ARG A 1 198 ? -2.068 -14.041 40.492 1.00 73.81 198 ARG A O 1
ATOM 1724 N N . SER A 1 199 ? -0.865 -12.185 40.104 1.00 63.53 199 SER A N 1
ATOM 1725 C CA . SER A 1 199 ? -1.084 -11.624 41.444 1.00 63.53 199 SER A CA 1
ATOM 1726 C C . SER A 1 199 ? -2.527 -11.149 41.643 1.00 63.53 199 SER A C 1
ATOM 1728 O O . SER A 1 199 ? -3.115 -11.449 42.678 1.00 63.53 199 SER A O 1
ATOM 1730 N N . ARG A 1 200 ? -3.157 -10.528 40.634 1.00 58.25 200 ARG A N 1
ATOM 1731 C CA . ARG A 1 200 ? -4.567 -10.090 40.702 1.00 58.25 200 ARG A CA 1
ATOM 1732 C C . ARG A 1 200 ? -5.554 -11.259 40.828 1.00 58.25 200 ARG A C 1
ATOM 1734 O O . ARG A 1 200 ? -6.546 -11.140 41.545 1.00 58.25 200 ARG A O 1
ATOM 1741 N N . SER A 1 201 ? -5.265 -12.398 40.195 1.00 49.91 201 SER A N 1
ATOM 1742 C CA . SER A 1 201 ? -6.060 -13.629 40.328 1.00 49.91 201 SER A CA 1
ATOM 1743 C C . SER A 1 201 ? -5.913 -14.275 41.709 1.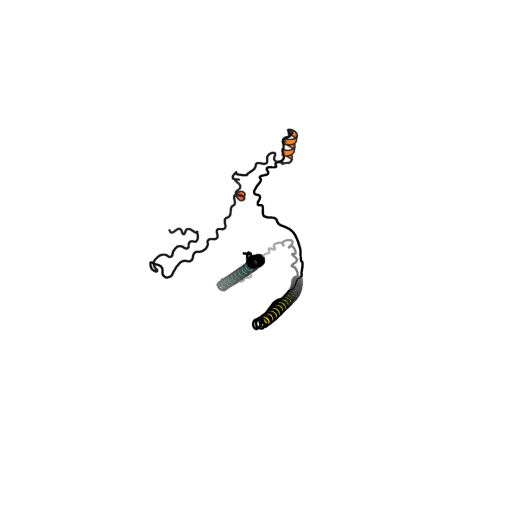00 49.91 201 SER A C 1
ATOM 1745 O O . SER A 1 201 ? -6.897 -14.744 42.274 1.00 49.91 201 SER A O 1
ATOM 1747 N N . ARG A 1 202 ? -4.705 -14.241 42.293 1.00 49.69 202 ARG A N 1
ATOM 1748 C CA . ARG A 1 202 ? -4.420 -14.811 43.624 1.00 49.69 202 ARG A CA 1
ATOM 1749 C C . ARG A 1 202 ? -5.032 -13.988 44.767 1.00 49.69 202 ARG A C 1
ATOM 1751 O O . ARG A 1 202 ? -5.341 -14.545 45.818 1.00 49.69 202 ARG A O 1
ATOM 1758 N N . SER A 1 203 ? -5.259 -12.691 44.548 1.00 46.50 203 SER A N 1
ATOM 1759 C CA . SER A 1 203 ? -5.998 -11.819 45.474 1.00 46.50 203 SER A CA 1
ATOM 1760 C C . SER A 1 203 ? -7.517 -12.005 45.395 1.00 46.50 203 SER A C 1
ATOM 1762 O O . SER A 1 203 ? -8.201 -11.780 46.387 1.00 46.50 203 SER A O 1
ATOM 1764 N N . ARG A 1 204 ? -8.056 -12.437 44.243 1.00 46.50 204 ARG A N 1
ATOM 1765 C CA . ARG A 1 204 ? -9.497 -12.700 44.050 1.00 46.50 204 ARG A CA 1
ATOM 1766 C C . ARG A 1 204 ? -9.939 -14.071 44.564 1.00 46.50 204 ARG A C 1
ATOM 1768 O O . ARG A 1 204 ? -11.070 -14.213 45.007 1.00 46.50 204 ARG A O 1
ATOM 1775 N N . SER A 1 205 ? -9.047 -15.061 44.570 1.00 42.03 205 SER A N 1
ATOM 1776 C CA . SER A 1 205 ? -9.326 -16.380 45.154 1.00 42.03 205 SER A CA 1
ATOM 1777 C C . SER A 1 205 ? -9.205 -16.416 46.685 1.00 42.03 205 SER A C 1
ATOM 1779 O O . SER A 1 205 ? -9.600 -17.400 47.295 1.00 42.03 205 SER A O 1
ATOM 1781 N N . ARG A 1 206 ? -8.677 -15.358 47.322 1.00 47.41 206 ARG A N 1
ATOM 1782 C CA . ARG A 1 206 ? -8.658 -15.203 48.792 1.00 47.41 206 ARG A CA 1
ATOM 1783 C C . ARG A 1 206 ? -9.780 -14.311 49.336 1.00 47.41 206 ARG A C 1
ATOM 1785 O O . ARG A 1 206 ? -9.986 -14.293 50.541 1.00 47.41 206 ARG A O 1
ATOM 1792 N N . SER A 1 207 ? -10.519 -13.601 48.479 1.00 43.78 207 SER A N 1
ATOM 1793 C CA . SER A 1 207 ? -11.587 -12.677 48.896 1.00 43.78 207 SER A CA 1
ATOM 1794 C C . SER A 1 207 ? -13.014 -13.202 48.692 1.00 43.78 207 SER A C 1
ATOM 1796 O O . SER A 1 207 ? -13.959 -12.500 49.034 1.00 43.78 207 SER A O 1
ATOM 1798 N N . LEU A 1 208 ? -13.190 -14.436 48.204 1.00 49.53 208 LEU A N 1
ATOM 1799 C CA . LEU A 1 208 ? -14.499 -15.115 48.154 1.00 49.53 208 LEU A CA 1
ATOM 1800 C C . LEU A 1 208 ? -14.751 -16.056 49.346 1.00 49.53 208 LEU A C 1
ATOM 1802 O O . LEU A 1 208 ? -15.766 -16.738 49.393 1.00 49.53 208 LEU A O 1
ATOM 1806 N N . GLY A 1 209 ? -13.850 -16.060 50.331 1.00 48.44 209 GLY A N 1
ATOM 1807 C CA . GLY A 1 209 ? -13.964 -16.836 51.565 1.00 48.44 209 GLY A CA 1
ATOM 1808 C C . GLY A 1 209 ? -14.054 -15.963 52.813 1.00 48.44 209 GLY A C 1
ATOM 1809 O O . GLY A 1 209 ? -13.319 -16.214 53.752 1.00 48.44 209 GLY A O 1
ATOM 1810 N N . SER A 1 210 ? -14.855 -14.895 52.807 1.00 49.12 210 SER A N 1
ATOM 1811 C CA . SER A 1 210 ? -15.358 -14.218 54.018 1.00 49.12 210 SER A CA 1
ATOM 1812 C C . SER A 1 210 ? -16.118 -12.962 53.606 1.00 49.12 210 SER A C 1
ATOM 1814 O O . SER A 1 210 ? -15.508 -12.040 53.067 1.00 49.12 210 SER A O 1
ATOM 1816 N N . LYS A 1 211 ? -17.437 -12.936 53.842 1.00 44.28 211 LYS A N 1
ATOM 1817 C CA . LYS A 1 211 ? -18.182 -11.773 54.366 1.00 44.28 211 LYS A CA 1
ATOM 1818 C C . LYS A 1 211 ? -19.679 -12.087 54.460 1.00 44.28 211 LYS A C 1
ATOM 1820 O O . LYS A 1 211 ? -20.487 -11.706 53.621 1.00 44.28 211 LYS A O 1
ATOM 1825 N N . ARG A 1 212 ? -20.039 -12.745 55.567 1.00 43.84 212 ARG A N 1
ATOM 1826 C CA . ARG A 1 212 ? -21.188 -12.309 56.373 1.00 43.84 212 ARG A CA 1
ATOM 1827 C C . ARG A 1 212 ? -20.811 -10.957 56.993 1.00 43.84 212 ARG A C 1
ATOM 1829 O O . ARG A 1 212 ? -19.716 -10.839 57.532 1.00 43.84 212 ARG A O 1
ATOM 1836 N N . GLY A 1 213 ? -21.728 -9.992 56.976 1.00 36.22 213 GLY A N 1
ATOM 1837 C CA . GLY A 1 213 ? -21.734 -8.889 57.942 1.00 36.22 213 GLY A CA 1
ATOM 1838 C C . GLY A 1 213 ? -21.438 -7.483 57.405 1.00 36.22 213 GLY A C 1
ATOM 1839 O O . GLY A 1 213 ? -20.296 -7.134 57.145 1.00 36.22 213 GLY A O 1
ATOM 1840 N N . ARG A 1 214 ? -22.509 -6.675 57.399 1.00 38.97 214 ARG A N 1
ATOM 1841 C CA . ARG A 1 214 ? -22.667 -5.472 58.244 1.00 38.97 214 ARG A CA 1
ATOM 1842 C C . ARG A 1 214 ? -21.907 -4.181 57.859 1.00 38.97 214 ARG A C 1
ATOM 1844 O O . ARG A 1 214 ? -20.711 -4.061 58.061 1.00 38.97 214 ARG A O 1
ATOM 1851 N N . SER A 1 215 ? -22.719 -3.212 57.408 1.00 41.41 215 SER A N 1
ATOM 1852 C CA . SER A 1 215 ? -22.723 -1.751 57.659 1.00 41.41 215 SER A CA 1
ATOM 1853 C C . SER A 1 215 ? -21.447 -0.905 57.542 1.00 41.41 215 SER A C 1
ATOM 1855 O O . SER A 1 215 ? -20.463 -1.164 58.223 1.00 41.41 215 SER A O 1
ATOM 1857 N N . GLY A 1 216 ? -21.597 0.265 56.903 1.00 38.50 216 GLY A N 1
ATOM 1858 C CA . GLY A 1 216 ? -20.956 1.502 57.372 1.00 38.50 216 GLY A CA 1
ATOM 1859 C C . GLY A 1 216 ? -20.288 2.372 56.302 1.00 38.50 216 GLY A C 1
ATOM 1860 O O . GLY A 1 216 ? -19.224 2.025 55.816 1.00 38.50 216 GLY A O 1
ATOM 1861 N N . SER A 1 217 ? -20.920 3.517 56.009 1.00 40.22 217 SER A N 1
ATOM 1862 C CA . SER A 1 217 ? -20.347 4.881 55.967 1.00 40.22 217 SER A CA 1
ATOM 1863 C C . SER A 1 217 ? -18.965 5.140 55.331 1.00 40.22 217 SER A C 1
ATOM 1865 O O . SER A 1 217 ? -17.948 4.752 55.894 1.00 40.22 217 SER A O 1
ATOM 1867 N N . ALA A 1 218 ? -18.955 5.948 54.259 1.00 40.00 218 ALA A N 1
ATOM 1868 C CA . ALA A 1 218 ? -18.057 7.100 53.996 1.00 40.00 218 ALA A CA 1
ATOM 1869 C C . ALA A 1 218 ? -18.387 7.627 52.578 1.00 40.00 218 ALA A C 1
ATOM 1871 O O . ALA A 1 218 ? -18.274 6.885 51.610 1.00 40.00 218 ALA A O 1
ATOM 1872 N N . ARG A 1 219 ? -19.076 8.763 52.392 1.00 39.03 219 ARG A N 1
ATOM 1873 C CA . ARG A 1 219 ? -18.568 10.154 52.358 1.00 39.03 219 ARG A CA 1
ATOM 1874 C C . ARG A 1 219 ? -17.273 10.349 51.553 1.00 39.03 219 ARG A C 1
ATOM 1876 O O . ARG A 1 219 ? -16.224 9.877 51.967 1.00 39.03 219 ARG A O 1
ATOM 1883 N N . GLY A 1 220 ? -17.382 11.182 50.512 1.00 31.70 220 GLY A N 1
ATOM 1884 C CA . GLY A 1 220 ? -16.307 12.042 50.011 1.00 31.70 220 GLY A CA 1
ATOM 1885 C C . GLY A 1 220 ? -15.692 11.621 48.678 1.00 31.70 220 GLY A C 1
ATOM 1886 O O . GLY A 1 220 ? -14.897 10.691 48.641 1.00 31.70 220 GLY A O 1
ATOM 1887 N N . ALA A 1 221 ? -16.032 12.339 47.605 1.00 40.50 221 ALA A N 1
ATOM 1888 C CA . ALA A 1 221 ? -15.064 13.106 46.812 1.00 40.50 221 ALA A CA 1
ATOM 1889 C C . ALA A 1 221 ? -15.753 13.670 45.563 1.00 40.50 221 ALA A C 1
ATOM 1891 O O . ALA A 1 221 ? -16.097 12.951 44.624 1.00 40.50 221 ALA A O 1
ATOM 1892 N N . ASP A 1 222 ? -15.952 14.978 45.619 1.00 34.84 222 ASP A N 1
ATOM 1893 C CA . ASP A 1 222 ? -16.352 15.877 44.553 1.00 34.84 222 ASP A CA 1
ATOM 1894 C C . ASP A 1 222 ? -15.379 15.835 43.366 1.00 34.84 222 ASP A C 1
ATOM 1896 O O . ASP A 1 222 ? -14.175 15.626 43.520 1.00 34.84 222 ASP A O 1
ATOM 1900 N N . GLY A 1 223 ? -15.913 16.057 42.168 1.00 36.34 223 GLY A N 1
ATOM 1901 C CA . GLY A 1 223 ? -15.142 16.095 40.929 1.00 36.34 223 GLY A CA 1
ATOM 1902 C C . GLY A 1 223 ? -16.006 16.548 39.762 1.00 36.34 223 GLY A C 1
ATOM 1903 O O . GLY A 1 223 ? -16.296 15.775 38.855 1.00 36.34 223 GLY A O 1
ATOM 1904 N N . ALA A 1 224 ? -16.469 17.794 39.838 1.00 38.88 224 ALA A N 1
ATOM 1905 C CA . ALA A 1 224 ? -17.140 18.491 38.755 1.00 38.88 224 ALA A CA 1
ATOM 1906 C C . ALA A 1 224 ? -16.152 18.800 37.622 1.00 38.88 224 ALA A C 1
ATOM 1908 O O . ALA A 1 224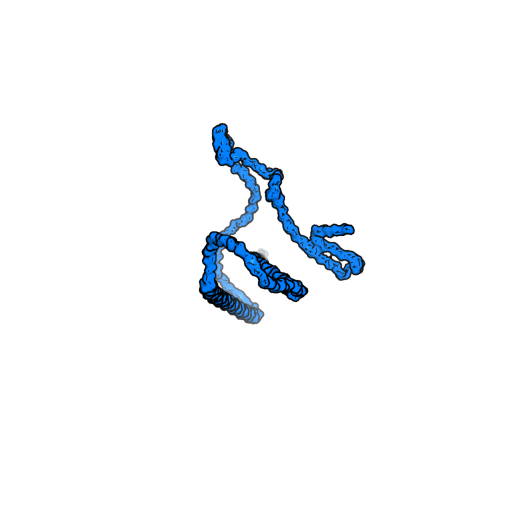 ? -15.149 19.456 37.873 1.00 38.88 224 ALA A O 1
ATOM 1909 N N . HIS A 1 225 ? -16.476 18.422 36.384 1.00 37.81 225 HIS A N 1
ATOM 1910 C CA . HIS A 1 225 ? -16.092 19.189 35.199 1.00 37.81 225 HIS A CA 1
ATOM 1911 C C . HIS A 1 225 ? -17.213 19.136 34.166 1.00 37.81 225 HIS A C 1
ATOM 1913 O O . HIS A 1 225 ? -17.819 18.100 33.900 1.00 37.81 225 HIS A O 1
ATOM 1919 N N . ALA A 1 226 ? -17.510 20.333 33.687 1.00 38.25 226 ALA A N 1
ATOM 1920 C CA . ALA A 1 226 ? -18.673 20.723 32.933 1.00 38.25 226 ALA A CA 1
ATOM 1921 C C . ALA A 1 226 ? -18.510 20.511 31.421 1.00 38.25 226 ALA A C 1
ATOM 1923 O O . ALA A 1 226 ? -17.404 20.354 30.910 1.00 38.25 226 ALA A O 1
ATOM 1924 N N . ASN A 1 227 ? -19.653 20.703 30.762 1.00 38.41 227 ASN A N 1
ATOM 1925 C CA . ASN A 1 227 ? -19.855 21.219 29.410 1.00 38.41 227 ASN A CA 1
ATOM 1926 C C . ASN A 1 227 ? -19.851 20.244 28.231 1.00 38.41 227 ASN A C 1
ATOM 1928 O O . ASN A 1 227 ? -18.858 19.605 27.905 1.00 38.41 227 ASN A O 1
ATOM 1932 N N . GLY A 1 228 ? -20.955 20.333 27.481 1.00 34.91 228 GLY A N 1
ATOM 1933 C CA . GLY A 1 228 ? -20.840 20.504 26.035 1.00 34.91 228 GLY A CA 1
ATOM 1934 C C . GLY A 1 228 ? -21.698 19.574 25.197 1.00 34.91 228 GLY A C 1
ATOM 1935 O O . GLY A 1 228 ? -21.175 18.774 24.436 1.00 34.91 228 GLY A O 1
ATOM 1936 N N . SER A 1 229 ? -23.015 19.697 25.320 1.00 37.09 229 SER A N 1
ATOM 1937 C CA . SER A 1 229 ? -24.005 19.176 24.379 1.00 37.09 229 SER A CA 1
ATOM 1938 C C . SER A 1 229 ? -23.987 19.927 23.040 1.00 37.09 229 SER A C 1
ATOM 1940 O O . SER A 1 229 ? -24.099 21.149 23.054 1.00 37.09 229 SER A O 1
ATOM 1942 N N . ALA A 1 230 ? -23.948 19.195 21.925 1.00 36.59 230 ALA A N 1
ATOM 1943 C CA . ALA A 1 230 ? -24.653 19.449 20.652 1.00 36.59 230 ALA A CA 1
ATOM 1944 C C . ALA A 1 230 ? -24.183 18.351 19.674 1.00 36.59 230 ALA A C 1
ATOM 1946 O O . ALA A 1 230 ? -22.995 18.249 19.396 1.00 36.59 230 ALA A O 1
ATOM 1947 N N . ALA A 1 231 ? -24.976 17.324 19.373 1.00 39.62 231 ALA A N 1
ATOM 1948 C CA . ALA A 1 231 ? -26.148 17.340 18.497 1.00 39.62 231 ALA A CA 1
ATOM 1949 C C . ALA A 1 231 ? -25.792 17.712 17.050 1.00 39.62 231 ALA A C 1
ATOM 1951 O O . ALA A 1 231 ? -25.387 18.831 16.748 1.00 39.62 231 ALA A O 1
ATOM 1952 N N . ASP A 1 232 ? -25.964 16.695 16.215 1.00 31.88 232 ASP A N 1
ATOM 1953 C CA . ASP A 1 232 ? -25.983 16.654 14.765 1.00 31.88 232 ASP A CA 1
ATOM 1954 C C . ASP A 1 232 ? -26.796 17.785 14.120 1.00 31.88 232 ASP A C 1
ATOM 1956 O O . ASP A 1 232 ? -27.873 18.143 14.599 1.00 31.88 232 ASP A O 1
ATOM 1960 N N . ALA A 1 233 ? -26.326 18.256 12.965 1.00 44.56 233 ALA A N 1
ATOM 1961 C CA . ALA A 1 233 ? -27.192 18.767 11.910 1.00 44.56 233 ALA A CA 1
ATOM 1962 C C . ALA A 1 233 ? -26.500 18.613 10.548 1.00 44.56 233 ALA A C 1
ATOM 1964 O O . ALA A 1 233 ? -25.554 19.329 10.216 1.00 44.56 233 ALA A O 1
ATOM 1965 N N . ASP A 1 234 ? -27.002 17.649 9.780 1.00 34.16 234 ASP A N 1
ATOM 1966 C CA . ASP A 1 234 ? -26.976 17.626 8.324 1.00 34.16 234 ASP A CA 1
ATOM 1967 C C . ASP A 1 234 ? -27.413 18.980 7.743 1.00 34.16 234 ASP A C 1
ATOM 1969 O O . ASP A 1 234 ? -28.441 19.534 8.138 1.00 34.16 234 ASP A O 1
ATOM 1973 N N . ALA A 1 235 ? -26.682 19.473 6.745 1.00 41.59 235 ALA A N 1
ATOM 1974 C CA . ALA A 1 235 ? -27.178 20.486 5.825 1.00 41.59 235 ALA A CA 1
ATOM 1975 C C . ALA A 1 235 ? -26.721 20.138 4.407 1.00 41.59 235 ALA A C 1
ATOM 1977 O O . ALA A 1 235 ? -25.538 20.166 4.067 1.00 41.59 235 ALA A O 1
ATOM 1978 N N . ALA A 1 236 ? -27.713 19.745 3.616 1.00 36.62 236 ALA A N 1
ATOM 1979 C CA . ALA A 1 236 ? -27.634 19.488 2.198 1.00 36.62 236 ALA A CA 1
ATOM 1980 C C . ALA A 1 236 ? -27.485 20.786 1.384 1.00 36.62 236 ALA A C 1
ATOM 1982 O O . ALA A 1 236 ? -27.845 21.868 1.838 1.00 36.62 236 ALA A O 1
ATOM 1983 N N . GLY A 1 237 ? -26.969 20.591 0.167 1.00 36.09 237 GLY A N 1
ATOM 1984 C CA . GLY A 1 237 ? -26.906 21.474 -0.998 1.00 36.09 237 GLY A CA 1
ATOM 1985 C C . GLY A 1 237 ? -27.610 22.831 -0.954 1.00 36.09 237 GLY A C 1
ATOM 1986 O O . GLY A 1 237 ? -28.828 22.914 -0.828 1.00 36.09 237 GLY A O 1
ATOM 1987 N N . ALA A 1 238 ? -26.826 23.867 -1.244 1.00 39.91 238 ALA A N 1
ATOM 1988 C CA . ALA A 1 238 ? -27.300 25.101 -1.848 1.00 39.91 238 ALA A CA 1
ATOM 1989 C C . ALA A 1 238 ? -26.356 25.463 -3.006 1.00 39.91 238 ALA A C 1
ATOM 1991 O O . ALA A 1 238 ? -25.174 25.737 -2.800 1.00 39.91 238 ALA A O 1
ATOM 1992 N N . GLU A 1 239 ? -26.903 25.387 -4.217 1.00 40.34 239 GLU A N 1
ATOM 1993 C CA . GLU A 1 239 ? -26.387 25.970 -5.455 1.00 40.34 239 GLU A CA 1
ATOM 1994 C C . GLU A 1 239 ? -26.086 27.461 -5.237 1.00 40.34 239 GLU A C 1
ATOM 1996 O O . GLU A 1 239 ? -26.958 28.218 -4.806 1.00 40.34 239 GLU A O 1
ATOM 2001 N N . ALA A 1 240 ? -24.858 27.881 -5.533 1.00 39.25 240 ALA A N 1
ATOM 2002 C CA . ALA A 1 240 ? -24.467 29.283 -5.584 1.00 39.25 240 ALA A CA 1
ATOM 2003 C C . ALA A 1 240 ? -23.895 29.562 -6.976 1.00 39.25 240 ALA A C 1
ATOM 2005 O O . ALA A 1 240 ? -22.692 29.440 -7.209 1.00 39.25 240 ALA A O 1
ATOM 2006 N N . ASP A 1 241 ? -24.785 29.912 -7.902 1.00 42.75 241 ASP A N 1
ATOM 2007 C CA . ASP A 1 241 ? -24.431 30.559 -9.160 1.00 42.75 241 ASP A CA 1
ATOM 2008 C C . ASP A 1 241 ? -24.040 32.011 -8.836 1.00 42.75 241 ASP A C 1
ATOM 2010 O O . ASP A 1 241 ? -24.875 32.869 -8.552 1.00 42.75 241 ASP A O 1
ATOM 2014 N N . GLY A 1 242 ? -22.733 32.239 -8.728 1.00 40.75 242 GLY A N 1
ATOM 2015 C CA . GLY A 1 242 ? -22.116 33.527 -8.426 1.00 40.75 242 GLY A CA 1
ATOM 2016 C C . GLY A 1 242 ? -21.152 33.920 -9.535 1.00 40.75 242 GLY A C 1
ATOM 2017 O O . GLY A 1 242 ? -19.953 34.042 -9.294 1.00 40.75 242 GLY A O 1
ATOM 2018 N N . GLY A 1 243 ? -21.656 34.061 -10.762 1.00 41.44 243 GLY A N 1
ATOM 2019 C CA . GLY A 1 243 ? -20.904 34.659 -11.864 1.00 41.44 243 GLY A CA 1
ATOM 2020 C C . GLY A 1 243 ? -20.858 36.192 -11.741 1.00 41.44 243 GLY A C 1
ATOM 2021 O O . GLY A 1 243 ? -21.861 36.800 -11.360 1.00 41.44 243 GLY A O 1
ATOM 2022 N N . PRO A 1 244 ? -19.724 36.854 -12.037 1.00 43.75 244 PRO A N 1
ATOM 2023 C CA . PRO A 1 244 ? -19.639 38.309 -12.007 1.00 43.75 244 PRO A CA 1
ATOM 2024 C C . PRO A 1 244 ? -20.538 38.932 -13.084 1.00 43.75 244 PRO A C 1
ATOM 2026 O O . PRO A 1 244 ? -20.537 38.539 -14.249 1.00 43.75 244 PRO A O 1
ATOM 2029 N N . ASN A 1 245 ? -21.313 39.922 -12.657 1.00 50.50 245 ASN A N 1
ATOM 2030 C CA . ASN A 1 245 ? -22.334 40.614 -13.431 1.00 50.50 245 ASN A CA 1
ATOM 2031 C C . ASN A 1 245 ? -21.673 41.605 -14.421 1.00 50.50 245 ASN A C 1
ATOM 2033 O O . ASN A 1 245 ? -21.397 42.746 -14.057 1.00 50.50 245 ASN A O 1
ATOM 2037 N N . PHE A 1 246 ? -21.394 41.190 -15.664 1.00 47.25 246 PHE A N 1
ATOM 2038 C CA . PHE A 1 246 ? -20.872 42.063 -16.740 1.00 47.25 246 PHE A CA 1
ATOM 2039 C C . PHE A 1 246 ? -21.990 42.879 -17.417 1.00 47.25 246 PHE A C 1
ATOM 2041 O O . PHE A 1 246 ? -22.159 42.866 -18.632 1.00 47.25 246 PHE A O 1
ATOM 2048 N N . GLY A 1 247 ? -22.787 43.579 -16.612 1.00 48.00 247 GLY A N 1
ATOM 2049 C CA . GLY A 1 247 ? -23.902 44.420 -17.060 1.00 48.00 247 GLY A CA 1
ATOM 2050 C C . GLY A 1 247 ? -23.531 45.884 -17.315 1.00 48.00 247 GLY A C 1
ATOM 2051 O O . GLY A 1 247 ? -24.385 46.748 -17.144 1.00 48.00 247 GLY A O 1
ATOM 2052 N N . ALA A 1 248 ? -22.277 46.183 -17.660 1.00 51.47 248 ALA A N 1
ATOM 2053 C CA . ALA A 1 248 ? -21.848 47.524 -18.052 1.00 51.47 248 ALA A CA 1
ATOM 2054 C C . ALA A 1 248 ? -21.343 47.472 -19.496 1.00 51.47 248 ALA A C 1
ATOM 2056 O O . ALA A 1 248 ? -20.509 46.635 -19.832 1.00 51.47 248 ALA A O 1
ATOM 2057 N N . GLU A 1 249 ? -21.905 48.328 -20.343 1.00 56.19 249 GLU A N 1
ATOM 2058 C CA . GLU A 1 249 ? -21.667 48.419 -21.784 1.00 56.19 249 GLU A CA 1
ATOM 2059 C C . GLU A 1 249 ? -20.164 48.507 -22.112 1.00 56.19 249 GLU A C 1
ATOM 2061 O O . GLU A 1 249 ? -19.554 49.573 -22.047 1.00 56.19 249 GLU A O 1
ATOM 2066 N N . LEU A 1 250 ? -19.558 47.371 -22.469 1.00 59.00 250 LEU A N 1
ATOM 2067 C CA . LEU A 1 250 ? -18.199 47.307 -23.006 1.00 59.00 250 LEU A CA 1
ATOM 2068 C C . LEU A 1 250 ? -18.187 48.007 -24.366 1.00 59.00 250 LEU A C 1
ATOM 2070 O O . LEU A 1 250 ? -18.909 47.624 -25.290 1.00 59.00 250 LEU A O 1
ATOM 2074 N N . THR A 1 251 ? -17.367 49.045 -24.497 1.00 72.50 251 THR A N 1
ATOM 2075 C CA . THR A 1 251 ? -17.224 49.772 -25.762 1.00 72.50 251 THR A CA 1
ATOM 2076 C C . THR A 1 251 ? -16.583 48.868 -26.825 1.00 72.50 251 THR A C 1
ATOM 2078 O O . THR A 1 251 ? -15.772 47.993 -26.521 1.00 72.50 251 THR A O 1
ATOM 2081 N N . ALA A 1 252 ? -16.924 49.064 -28.104 1.00 71.81 252 ALA A N 1
ATOM 2082 C CA . ALA A 1 252 ? -16.455 48.211 -29.208 1.00 71.81 252 ALA A CA 1
ATOM 2083 C C . ALA A 1 252 ? -14.915 48.144 -29.353 1.00 71.81 252 ALA A C 1
ATOM 2085 O O . ALA A 1 252 ? -14.384 47.238 -29.998 1.00 71.81 252 ALA A O 1
ATOM 2086 N N . GLU A 1 253 ? -14.194 49.099 -28.764 1.00 74.69 253 GLU A N 1
ATOM 2087 C CA . GLU A 1 253 ? -12.732 49.136 -28.711 1.00 74.69 253 GLU A CA 1
ATOM 2088 C C . GLU A 1 253 ? -12.165 48.195 -27.634 1.00 74.69 253 GLU A C 1
ATOM 2090 O O . GLU A 1 253 ? -11.202 47.471 -27.884 1.00 74.69 253 GLU A O 1
ATOM 2095 N N . GLU A 1 254 ? -12.827 48.105 -26.484 1.00 71.38 254 GLU A N 1
ATOM 2096 C CA . GLU A 1 254 ? -12.454 47.234 -25.366 1.00 71.38 254 GLU A CA 1
ATOM 2097 C C . GLU A 1 254 ? -12.686 45.751 -25.707 1.00 71.38 254 GLU A C 1
ATOM 2099 O O . GLU A 1 254 ? -11.841 44.900 -25.424 1.00 71.38 254 GLU A O 1
ATOM 2104 N N . LEU A 1 255 ? -13.759 45.456 -26.458 1.00 69.81 255 LEU A N 1
ATOM 2105 C CA . LEU A 1 255 ? -14.001 44.142 -27.071 1.00 69.81 255 LEU A CA 1
ATOM 2106 C C . LEU A 1 255 ? -12.871 43.724 -28.029 1.00 69.81 255 LEU A C 1
ATOM 2108 O O . LEU A 1 255 ? -12.447 42.567 -28.023 1.00 69.81 255 LEU A O 1
ATOM 2112 N N . ARG A 1 256 ? -12.349 44.660 -28.835 1.00 75.19 256 ARG A N 1
ATOM 2113 C CA . ARG A 1 256 ? -11.220 44.388 -29.742 1.00 75.19 256 ARG A CA 1
ATOM 2114 C C . ARG A 1 256 ? -9.905 44.204 -28.986 1.00 75.19 256 ARG A C 1
ATOM 2116 O O . ARG A 1 256 ? -9.110 43.352 -29.380 1.00 75.19 256 ARG A O 1
ATOM 2123 N N . MET A 1 257 ? -9.676 44.949 -27.903 1.00 74.31 257 MET A N 1
ATOM 2124 C CA . MET A 1 257 ? -8.488 44.776 -27.059 1.00 74.31 257 MET A CA 1
ATOM 2125 C C . MET A 1 257 ? -8.510 43.450 -26.283 1.00 74.31 257 MET A C 1
ATOM 2127 O O . MET A 1 257 ? -7.482 42.779 -26.226 1.00 74.31 257 MET A O 1
ATOM 2131 N N . MET A 1 258 ? -9.660 43.000 -25.769 1.00 71.19 258 MET A N 1
ATOM 2132 C CA . MET A 1 258 ? -9.787 41.677 -25.131 1.00 71.19 258 MET A CA 1
ATOM 2133 C C . MET A 1 258 ? -9.562 40.526 -26.115 1.00 71.19 258 MET A C 1
ATOM 2135 O O . MET A 1 258 ? -8.884 39.550 -25.782 1.00 71.19 258 MET A O 1
ATOM 2139 N N . GLN A 1 259 ? -10.056 40.670 -27.348 1.00 72.69 259 GLN A N 1
ATOM 2140 C CA . GLN A 1 259 ? -9.838 39.687 -28.406 1.00 72.69 259 GLN A CA 1
ATOM 2141 C C . GLN A 1 259 ? -8.365 39.632 -28.848 1.00 72.69 259 GLN A C 1
ATOM 2143 O O . GLN A 1 259 ? -7.837 38.544 -29.068 1.00 72.69 259 GLN A O 1
ATOM 2148 N N . MET A 1 260 ? -7.672 40.778 -28.905 1.00 73.75 260 MET A N 1
ATOM 2149 C CA . MET A 1 260 ? -6.222 40.831 -29.154 1.00 73.75 260 MET A CA 1
ATOM 2150 C C . MET A 1 260 ? -5.393 40.240 -28.006 1.00 73.75 260 MET A C 1
ATOM 2152 O O . MET A 1 260 ? -4.345 39.652 -28.258 1.00 73.75 260 MET A O 1
ATOM 2156 N N . MET A 1 261 ? -5.875 40.338 -26.765 1.00 71.31 261 MET A N 1
ATOM 2157 C CA . MET A 1 261 ? -5.249 39.713 -25.593 1.00 71.31 261 MET A CA 1
ATOM 2158 C C . MET A 1 261 ? -5.602 38.223 -25.429 1.00 71.31 261 MET A C 1
ATOM 2160 O O . MET A 1 261 ? -5.175 37.596 -24.461 1.00 71.31 261 MET A O 1
ATOM 2164 N N . GLY A 1 262 ? -6.359 37.640 -26.368 1.00 74.44 262 GLY A N 1
ATOM 2165 C CA . GLY A 1 262 ? -6.689 36.213 -26.383 1.00 74.44 262 GLY A CA 1
ATOM 2166 C C . GLY A 1 262 ? -7.648 35.772 -25.276 1.00 74.44 262 GLY A C 1
ATOM 2167 O O . GLY A 1 262 ? -7.719 34.582 -24.977 1.00 74.44 262 GLY A O 1
ATOM 2168 N N . ILE A 1 263 ? -8.377 36.708 -24.660 1.00 76.06 263 ILE A N 1
ATOM 2169 C CA . ILE A 1 263 ? -9.380 36.405 -23.637 1.00 76.06 263 ILE A CA 1
ATOM 2170 C C . ILE A 1 263 ? -10.705 36.129 -24.367 1.00 76.06 263 ILE A C 1
ATOM 2172 O O . ILE A 1 263 ? -11.251 37.047 -24.985 1.00 76.06 263 ILE A O 1
ATOM 2176 N N . PRO A 1 264 ? -11.222 34.885 -24.362 1.00 71.81 264 PRO A N 1
ATOM 2177 C CA . PRO A 1 264 ? -12.472 34.570 -25.044 1.00 71.81 264 PRO A CA 1
ATOM 2178 C C . PRO A 1 264 ? -13.634 35.342 -24.401 1.00 71.81 264 PRO A C 1
ATOM 2180 O O . PRO A 1 264 ? -13.818 35.308 -23.187 1.00 71.81 264 PRO A O 1
ATOM 2183 N N . PHE A 1 265 ? -14.411 36.044 -25.232 1.00 65.31 265 PHE A N 1
ATOM 2184 C CA . PHE A 1 265 ? -15.532 36.902 -24.817 1.00 65.31 265 PHE A CA 1
ATOM 2185 C C . PHE A 1 265 ? -16.718 36.110 -24.233 1.00 65.31 265 PHE A C 1
ATOM 2187 O O . PHE A 1 265 ? -17.538 36.663 -23.506 1.00 65.31 265 PHE A O 1
ATOM 2194 N N . THR A 1 266 ? -16.796 34.806 -24.508 1.00 66.38 266 THR A N 1
ATOM 2195 C CA . THR A 1 266 ? -17.807 33.900 -23.953 1.00 66.38 266 THR A CA 1
ATOM 2196 C C . THR A 1 266 ? -17.148 32.634 -23.413 1.00 66.38 266 THR A C 1
ATOM 2198 O O . THR A 1 266 ? -16.312 32.014 -24.071 1.00 66.38 266 THR A O 1
ATOM 2201 N N . PHE A 1 267 ? -17.512 32.247 -22.189 1.00 75.25 267 PHE A N 1
ATOM 2202 C CA . PHE A 1 267 ? -17.150 30.953 -21.619 1.00 75.25 267 PHE A CA 1
ATOM 2203 C C . PHE A 1 267 ? -18.281 29.975 -21.927 1.00 75.25 267 PHE A C 1
ATOM 2205 O O . PHE A 1 267 ? -19.265 29.882 -21.191 1.00 75.25 267 PHE A O 1
ATOM 2212 N N . ASP A 1 268 ? -18.171 29.287 -23.060 1.00 72.69 268 ASP A N 1
ATOM 2213 C CA . ASP A 1 268 ? -19.155 28.284 -23.448 1.00 72.69 268 ASP A CA 1
ATOM 2214 C C . ASP A 1 268 ? -19.054 27.083 -22.495 1.00 72.69 268 ASP A C 1
ATOM 2216 O O . ASP A 1 268 ? -18.076 26.336 -22.485 1.00 72.69 268 ASP A O 1
ATOM 2220 N N . SER A 1 269 ? -20.073 26.902 -21.653 1.00 80.44 269 SER A N 1
ATOM 2221 C CA . SER A 1 269 ? -20.149 25.764 -20.736 1.00 80.44 269 SER A CA 1
ATOM 2222 C C . SER A 1 269 ? -20.427 24.472 -21.511 1.00 80.44 269 SER A C 1
ATOM 2224 O O . SER A 1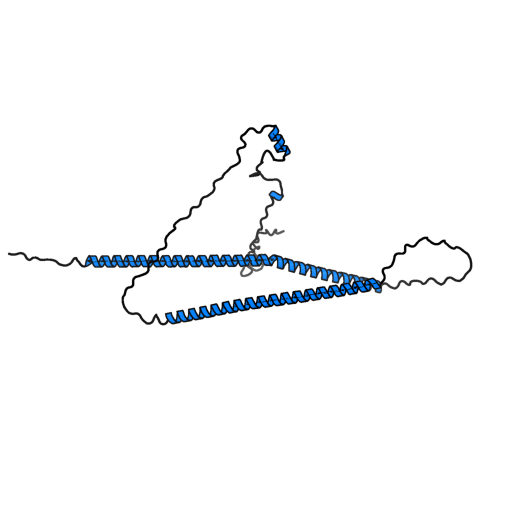 269 ? -21.402 24.369 -22.262 1.00 80.44 269 SER A O 1
ATOM 2226 N N . THR A 1 270 ? -19.591 23.454 -21.304 1.00 82.75 270 THR A N 1
ATOM 2227 C CA . THR A 1 270 ? -19.784 22.098 -21.846 1.00 82.75 270 THR A CA 1
ATOM 2228 C C . THR A 1 270 ? -20.662 21.224 -20.943 1.00 82.75 270 THR A C 1
ATOM 2230 O O . THR A 1 270 ? -20.847 20.037 -21.215 1.00 82.75 270 THR A O 1
ATOM 2233 N N . GLN A 1 271 ? -21.249 21.788 -19.877 1.00 77.75 271 GLN A N 1
ATOM 2234 C CA . GLN A 1 271 ? -22.141 21.054 -18.981 1.00 77.75 271 GLN A CA 1
ATOM 2235 C C . GLN A 1 271 ? -23.370 20.530 -19.742 1.00 77.75 271 GLN A C 1
ATOM 2237 O O . GLN A 1 271 ? -24.115 21.283 -20.365 1.00 77.75 271 GLN A O 1
ATOM 2242 N N . GLY A 1 272 ? -23.569 19.211 -19.705 1.00 81.44 272 GLY A N 1
ATOM 2243 C CA . GLY A 1 272 ? -24.706 18.539 -20.342 1.00 81.44 272 GLY A CA 1
ATOM 2244 C C . GLY A 1 272 ? -24.578 18.304 -21.853 1.00 81.44 272 GLY A C 1
ATOM 2245 O O . GLY A 1 272 ? -25.454 17.657 -22.424 1.00 81.44 272 GLY A O 1
ATOM 2246 N N . LYS A 1 273 ? -23.500 18.766 -22.504 1.00 86.06 273 LYS A N 1
ATOM 2247 C CA . LYS A 1 273 ? -23.208 18.478 -23.919 1.00 86.06 273 LYS A CA 1
ATOM 2248 C C . LYS A 1 273 ? -22.133 17.395 -24.025 1.00 86.06 273 LYS A C 1
ATOM 2250 O O . LYS A 1 273 ? -21.194 17.362 -23.235 1.00 86.06 273 LYS A O 1
ATOM 2255 N N . HIS A 1 274 ? -22.267 16.503 -25.005 1.00 83.62 274 HIS A N 1
ATOM 2256 C CA . HIS A 1 274 ? -21.213 15.541 -25.324 1.00 83.62 274 HIS A CA 1
ATOM 2257 C C . HIS A 1 274 ? -20.061 16.285 -26.007 1.00 83.62 274 HIS A C 1
ATOM 2259 O O . HIS A 1 274 ? -20.272 16.929 -27.032 1.00 83.62 274 HIS A O 1
ATOM 2265 N N . VAL A 1 275 ? -18.871 16.243 -25.413 1.00 88.69 275 VAL A N 1
ATOM 2266 C CA . VAL A 1 275 ? -17.654 16.825 -25.996 1.00 88.69 275 VAL A CA 1
ATOM 2267 C C . VAL A 1 275 ? -17.103 15.809 -26.987 1.00 88.69 275 VAL A C 1
ATOM 2269 O O . VAL A 1 275 ? -17.002 14.650 -26.624 1.00 88.69 275 VAL A O 1
ATOM 2272 N N . GLU A 1 276 ? -16.770 16.184 -28.219 1.00 83.81 276 GLU A N 1
ATOM 2273 C CA . GLU A 1 276 ? -16.316 15.215 -29.239 1.00 83.81 276 GLU A CA 1
ATOM 2274 C C . GLU A 1 276 ? -14.901 14.666 -28.976 1.00 83.81 276 GLU A C 1
ATOM 2276 O O . GLU A 1 276 ? -14.501 13.660 -29.560 1.00 83.81 276 GLU A O 1
ATOM 2281 N N . ASP A 1 277 ? -14.160 15.279 -28.052 1.00 85.25 277 ASP A N 1
ATOM 2282 C CA . ASP A 1 277 ? -12.818 14.847 -27.679 1.00 85.25 277 ASP A CA 1
ATOM 2283 C C . ASP A 1 277 ? -12.826 13.427 -27.092 1.00 85.25 277 ASP A C 1
ATOM 2285 O O . ASP A 1 277 ? -13.336 13.160 -25.998 1.00 85.25 277 ASP A O 1
ATOM 2289 N N . GLU A 1 278 ? -12.178 12.498 -27.796 1.00 80.00 278 GLU A N 1
ATOM 2290 C CA . GLU A 1 278 ? -12.040 11.097 -27.375 1.00 80.00 278 GLU A CA 1
ATOM 2291 C C . GLU A 1 278 ? -11.363 10.962 -25.999 1.00 80.00 278 GLU A C 1
ATOM 2293 O O . GLU A 1 278 ? -11.668 10.049 -25.229 1.00 80.00 278 GLU A O 1
ATOM 2298 N N . SER A 1 279 ? -10.467 11.895 -25.661 1.00 79.44 279 SER A N 1
ATOM 2299 C CA . SER A 1 279 ? -9.779 11.949 -24.368 1.00 79.44 279 SER A CA 1
ATOM 2300 C C . SER A 1 279 ? -10.695 12.395 -23.224 1.00 79.44 279 SER A C 1
ATOM 2302 O O . SER A 1 279 ? -10.546 11.897 -22.107 1.00 79.44 279 SER A O 1
ATOM 2304 N N . ALA A 1 280 ? -11.662 13.278 -23.491 1.00 81.25 280 ALA A N 1
ATOM 2305 C CA . ALA A 1 280 ? -12.638 13.748 -22.509 1.00 81.25 280 ALA A CA 1
ATOM 2306 C C . ALA A 1 280 ? -13.717 12.689 -22.221 1.00 81.25 280 ALA A C 1
ATOM 2308 O O . ALA A 1 280 ? -14.200 12.582 -21.094 1.00 81.25 280 ALA A O 1
ATOM 2309 N N . ASN A 1 281 ? -14.042 11.855 -23.214 1.00 80.94 281 ASN A N 1
ATOM 2310 C CA . ASN A 1 281 ? -15.004 10.753 -23.090 1.00 80.94 281 ASN A CA 1
ATOM 2311 C C . ASN A 1 281 ? -14.391 9.418 -22.646 1.00 80.94 281 ASN A C 1
ATOM 2313 O O . ASN A 1 281 ? -15.093 8.403 -22.562 1.00 80.94 281 ASN A O 1
ATOM 2317 N N . ALA A 1 282 ? -13.087 9.379 -22.375 1.00 85.94 282 ALA A N 1
ATOM 2318 C CA . ALA A 1 282 ? -12.416 8.159 -21.962 1.00 85.94 282 ALA A CA 1
ATOM 2319 C C . ALA A 1 282 ? -12.917 7.709 -20.577 1.00 85.94 282 ALA A C 1
ATOM 2321 O O . ALA A 1 282 ? -12.578 8.283 -19.543 1.00 85.94 282 ALA A O 1
ATOM 2322 N N . SER A 1 283 ? -13.700 6.628 -20.540 1.00 83.44 283 SER A N 1
ATOM 2323 C CA . SER A 1 283 ? -14.143 5.985 -19.301 1.00 83.44 283 SER A CA 1
ATOM 2324 C C . SER A 1 283 ? -13.588 4.563 -19.201 1.00 83.44 283 SER A C 1
ATOM 2326 O O . SER A 1 283 ? -13.554 3.806 -20.170 1.00 83.44 283 SER A O 1
ATOM 2328 N N . GLY A 1 284 ? -13.105 4.187 -18.015 1.00 87.56 284 GLY A N 1
ATOM 2329 C CA . GLY A 1 284 ? -12.496 2.880 -17.773 1.00 87.56 284 GLY A CA 1
ATOM 2330 C C . GLY A 1 284 ? -13.091 2.201 -16.548 1.00 87.56 284 GLY A C 1
ATOM 2331 O O . GLY A 1 284 ? -12.815 2.602 -15.419 1.00 87.56 284 GLY A O 1
ATOM 2332 N N . ILE A 1 285 ? -13.865 1.129 -16.748 1.00 85.06 285 ILE A N 1
ATOM 2333 C CA . ILE A 1 285 ? -14.426 0.337 -15.646 1.00 85.06 285 ILE A CA 1
ATOM 2334 C C . ILE A 1 285 ? -13.604 -0.939 -15.455 1.00 85.06 285 ILE A C 1
ATOM 2336 O O . ILE A 1 285 ? -13.599 -1.843 -16.290 1.00 85.06 285 ILE A O 1
ATOM 2340 N N . LYS A 1 286 ? -12.937 -1.062 -14.300 1.00 84.12 286 LYS A N 1
ATOM 2341 C CA . LYS A 1 286 ? -12.230 -2.293 -13.920 1.00 84.12 286 LYS A CA 1
ATOM 2342 C C . LYS A 1 286 ? -13.193 -3.306 -13.299 1.00 84.12 286 LYS A C 1
ATOM 2344 O O . LYS A 1 286 ? -13.317 -3.392 -12.075 1.00 84.12 286 LYS A O 1
ATOM 2349 N N . ILE A 1 287 ? -13.834 -4.115 -14.137 1.00 80.69 287 ILE A N 1
ATOM 2350 C CA . ILE A 1 287 ? -14.736 -5.182 -13.687 1.00 80.69 287 ILE A CA 1
ATOM 2351 C C . ILE A 1 287 ? -13.911 -6.322 -13.071 1.00 80.69 287 ILE A C 1
ATOM 2353 O O . ILE A 1 287 ? -13.193 -7.046 -13.756 1.00 80.69 287 ILE A O 1
ATOM 2357 N N . LYS A 1 288 ? -14.007 -6.502 -11.749 1.00 77.75 288 LYS A N 1
ATOM 2358 C CA . LYS A 1 288 ? -13.435 -7.662 -11.047 1.00 77.75 288 LYS A CA 1
ATOM 2359 C C . LYS A 1 288 ? -14.523 -8.715 -10.847 1.00 77.75 288 LYS A C 1
ATOM 2361 O O . LYS A 1 288 ? -15.256 -8.664 -9.861 1.00 77.75 288 LYS A O 1
ATOM 2366 N N . SER A 1 289 ? -14.624 -9.674 -11.765 1.00 78.69 289 SER A N 1
ATOM 2367 C CA . SER A 1 289 ? -15.550 -10.798 -11.596 1.00 78.69 289 SER A CA 1
ATOM 2368 C C . SER A 1 289 ? -15.062 -11.733 -10.487 1.00 78.69 289 SER A C 1
ATOM 2370 O O . SER A 1 289 ? -13.897 -12.133 -10.461 1.00 78.69 289 SER A O 1
ATOM 2372 N N . LYS A 1 290 ? -15.952 -12.120 -9.568 1.00 78.69 290 LYS A N 1
ATOM 2373 C CA . LYS A 1 290 ? -15.666 -13.183 -8.594 1.00 78.69 290 LYS A CA 1
ATOM 2374 C C . LYS A 1 290 ? -15.846 -14.529 -9.293 1.00 78.69 290 LYS A C 1
ATOM 2376 O O . LYS A 1 290 ? -16.929 -14.816 -9.792 1.00 78.69 290 LYS A O 1
ATOM 2381 N N . ARG A 1 291 ? -14.797 -15.352 -9.336 1.00 79.12 291 ARG A N 1
ATOM 2382 C CA . ARG A 1 291 ? -14.883 -16.715 -9.876 1.00 79.12 291 ARG A CA 1
ATOM 2383 C C . ARG A 1 291 ? -15.807 -17.544 -8.983 1.00 79.12 291 ARG A C 1
ATOM 2385 O O . ARG A 1 291 ? -15.576 -17.633 -7.779 1.00 79.12 291 ARG A O 1
ATOM 2392 N N . THR A 1 292 ? -16.852 -18.129 -9.557 1.00 77.56 292 THR A N 1
ATOM 2393 C CA . THR A 1 292 ? -17.731 -19.058 -8.835 1.00 77.56 292 THR A CA 1
ATOM 2394 C C . THR A 1 292 ? -17.179 -20.473 -8.956 1.00 77.56 292 THR A C 1
ATOM 2396 O O . THR A 1 292 ? -16.733 -20.889 -10.025 1.00 77.56 292 THR A O 1
ATOM 2399 N N . ALA A 1 293 ? -17.150 -21.208 -7.844 1.00 80.25 293 ALA A N 1
ATOM 2400 C CA . ALA A 1 293 ? -16.662 -22.581 -7.838 1.00 80.25 293 ALA A CA 1
ATOM 2401 C C . ALA A 1 293 ? -17.635 -23.504 -8.587 1.00 80.25 293 ALA A C 1
ATOM 2403 O O . ALA A 1 293 ? -18.854 -23.348 -8.500 1.00 80.25 293 ALA A O 1
ATOM 2404 N N . ARG A 1 294 ? -17.095 -24.492 -9.306 1.00 83.75 294 ARG A N 1
ATOM 2405 C CA . ARG A 1 294 ? -17.892 -25.527 -9.975 1.00 83.75 294 ARG A CA 1
ATOM 2406 C C . ARG A 1 294 ? -18.074 -26.703 -9.022 1.00 83.75 294 ARG A C 1
ATOM 2408 O O . ARG A 1 294 ? -17.117 -27.153 -8.397 1.00 83.75 294 ARG A O 1
ATOM 2415 N N . GLN A 1 295 ? -19.295 -27.217 -8.924 1.00 82.69 295 GLN A N 1
ATOM 2416 C CA . GLN A 1 295 ? -19.573 -28.422 -8.150 1.00 82.69 295 GLN A CA 1
ATOM 2417 C C . GLN A 1 295 ? -19.243 -29.653 -8.994 1.00 82.69 295 GLN A C 1
ATOM 2419 O O . GLN A 1 295 ? -19.893 -29.880 -10.011 1.00 82.69 295 GLN A O 1
ATOM 2424 N N . TYR A 1 296 ? -18.254 -30.439 -8.566 1.00 82.69 296 TYR A N 1
ATOM 2425 C CA . TYR A 1 296 ? -17.824 -31.667 -9.248 1.00 82.69 296 TYR A CA 1
ATOM 2426 C C . TYR A 1 296 ? -18.448 -32.930 -8.653 1.00 82.69 296 TYR A C 1
ATOM 2428 O O . TYR A 1 296 ? -18.766 -33.861 -9.388 1.00 82.69 296 TYR A O 1
ATOM 2436 N N . MET A 1 297 ? -18.675 -32.941 -7.341 1.00 85.06 297 MET A N 1
ATOM 2437 C CA . MET A 1 297 ? -19.138 -34.123 -6.617 1.00 85.06 297 MET A CA 1
ATOM 2438 C C . MET A 1 297 ? -20.649 -34.092 -6.380 1.00 85.06 297 MET A C 1
ATOM 2440 O O . MET A 1 297 ? -21.244 -33.022 -6.213 1.00 85.06 297 MET A O 1
ATOM 2444 N N . ASN A 1 298 ? -21.259 -35.280 -6.363 1.00 84.25 298 ASN A N 1
ATOM 2445 C CA . ASN A 1 298 ? -22.682 -35.512 -6.078 1.00 84.25 298 ASN A CA 1
ATOM 2446 C C . ASN A 1 298 ? -23.621 -34.664 -6.942 1.00 84.25 298 ASN A C 1
ATOM 2448 O O . ASN A 1 298 ? -24.607 -34.086 -6.483 1.00 84.25 298 ASN A O 1
ATOM 2452 N N . ARG A 1 299 ? -23.285 -34.571 -8.228 1.00 86.19 299 ARG A N 1
ATOM 2453 C CA . ARG A 1 299 ? -24.086 -33.847 -9.208 1.00 86.19 299 ARG A CA 1
ATOM 2454 C C . ARG A 1 299 ? -25.267 -34.720 -9.613 1.00 86.19 299 ARG A C 1
ATOM 2456 O O . ARG A 1 299 ? -25.085 -35.832 -10.109 1.00 86.19 299 ARG A O 1
ATOM 2463 N N . ARG A 1 300 ? -26.480 -34.195 -9.444 1.00 78.06 300 ARG A N 1
ATOM 2464 C CA . ARG A 1 300 ? -27.720 -34.832 -9.906 1.00 78.06 300 ARG A CA 1
ATOM 2465 C C . ARG A 1 300 ? -27.693 -34.872 -11.443 1.00 78.06 300 ARG A C 1
ATOM 2467 O O . ARG A 1 300 ? -27.908 -33.848 -12.087 1.00 78.06 300 ARG A O 1
ATOM 2474 N N . GLY A 1 301 ? -27.301 -36.012 -12.019 1.00 78.38 301 GLY A N 1
ATOM 2475 C CA . GLY A 1 301 ? -27.123 -36.194 -13.470 1.00 78.38 301 GLY A CA 1
ATOM 2476 C C . GLY A 1 301 ? -25.813 -36.860 -13.922 1.00 78.38 301 GLY A C 1
ATOM 2477 O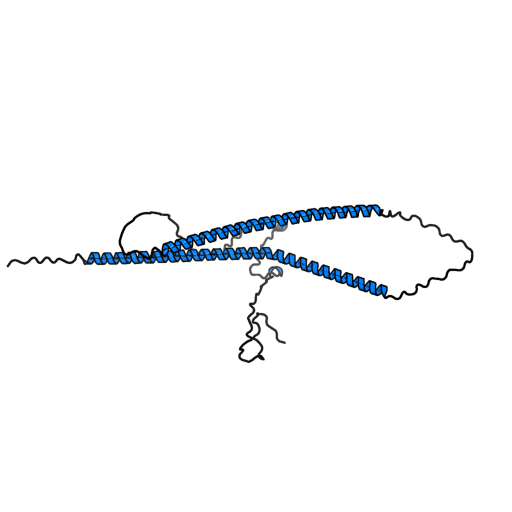 O . GLY A 1 301 ? -25.613 -37.003 -15.123 1.00 78.38 301 GLY A O 1
ATOM 2478 N N . GLY A 1 302 ? -24.930 -37.270 -13.002 1.00 78.62 302 GLY A N 1
ATOM 2479 C CA . GLY A 1 302 ? -23.730 -38.052 -13.333 1.00 78.62 302 GLY A CA 1
ATOM 2480 C C . GLY A 1 302 ? -22.578 -37.248 -13.957 1.00 78.62 302 GLY A C 1
ATOM 2481 O O . GLY A 1 302 ? -22.666 -36.035 -14.162 1.00 78.62 302 GLY A O 1
ATOM 2482 N N . PHE A 1 303 ? -21.460 -37.932 -14.227 1.00 75.69 303 PHE A N 1
ATOM 2483 C CA . PHE A 1 303 ? -20.204 -37.321 -14.690 1.00 75.69 303 PHE A CA 1
ATOM 2484 C C . PHE A 1 303 ? -20.305 -36.711 -16.103 1.00 75.69 303 PHE A C 1
ATOM 2486 O O . PHE A 1 303 ? -19.669 -35.696 -16.374 1.00 75.69 303 PHE A O 1
ATOM 2493 N N . ASN A 1 304 ? -21.189 -37.241 -16.958 1.00 77.62 304 ASN A N 1
ATOM 2494 C CA . ASN A 1 304 ? -21.331 -36.829 -18.363 1.00 77.62 304 ASN A CA 1
ATOM 2495 C C . ASN A 1 304 ? -22.131 -35.530 -18.572 1.00 77.62 304 ASN A C 1
ATOM 2497 O O . ASN A 1 304 ? -22.186 -35.009 -19.683 1.00 77.62 304 ASN A O 1
ATOM 2501 N N . ARG A 1 305 ? -22.757 -34.969 -17.530 1.00 78.44 305 ARG A N 1
ATOM 2502 C CA . ARG A 1 305 ? -23.446 -33.676 -17.643 1.00 78.44 305 ARG A CA 1
ATOM 2503 C C . ARG A 1 305 ? -22.408 -32.548 -17.607 1.00 78.44 305 ARG A C 1
ATOM 2505 O O . ARG A 1 305 ? -21.584 -32.532 -16.686 1.00 78.44 305 ARG A O 1
ATOM 2512 N N . PRO A 1 306 ? -22.454 -31.542 -18.495 1.00 76.94 306 PRO A N 1
ATOM 2513 C CA . PRO A 1 306 ? -21.503 -30.437 -18.454 1.00 76.94 306 PRO A CA 1
ATOM 2514 C C . PRO A 1 306 ? -21.596 -29.699 -17.118 1.00 76.94 306 PRO A C 1
ATOM 2516 O O . PRO A 1 306 ? -22.686 -29.433 -16.600 1.00 76.94 306 PRO A O 1
ATOM 2519 N N . LEU A 1 307 ? -20.440 -29.432 -16.512 1.00 76.12 307 LEU A N 1
ATOM 2520 C CA . LEU A 1 307 ? -20.343 -28.632 -15.291 1.00 76.12 307 LEU A CA 1
ATOM 2521 C C . LEU A 1 307 ? -20.972 -27.259 -15.545 1.00 76.12 307 LEU A C 1
ATOM 2523 O O . LEU A 1 307 ? -20.785 -26.721 -16.643 1.00 76.12 307 LEU A O 1
ATOM 2527 N N . PRO A 1 308 ? -21.678 -26.672 -14.559 1.00 72.12 308 PRO A N 1
ATOM 2528 C CA . PRO A 1 308 ? -22.191 -25.317 -14.710 1.00 72.12 308 PRO A CA 1
ATOM 2529 C C . PRO A 1 308 ? -21.046 -24.412 -15.171 1.00 72.12 308 PRO A C 1
ATOM 2531 O O . PRO A 1 308 ? -19.910 -24.554 -14.697 1.00 72.12 308 PRO A O 1
ATOM 2534 N N . ALA A 1 309 ? -21.313 -23.571 -16.172 1.00 70.00 309 ALA A N 1
ATOM 2535 C CA . ALA A 1 309 ? -20.336 -22.590 -16.618 1.00 70.00 309 ALA A CA 1
ATOM 2536 C C . ALA A 1 309 ? -19.905 -21.778 -15.396 1.00 70.00 309 ALA A C 1
ATOM 2538 O O . ALA A 1 309 ? -20.736 -21.467 -14.535 1.00 70.00 309 ALA A O 1
ATOM 2539 N N . GLU A 1 310 ? -18.607 -21.501 -15.285 1.00 63.47 310 GLU A N 1
ATOM 2540 C CA . GLU A 1 310 ? -18.162 -20.544 -14.284 1.00 63.47 310 GLU A CA 1
ATOM 2541 C C . GLU A 1 310 ? -18.954 -19.265 -14.553 1.00 63.47 310 GLU A C 1
ATOM 2543 O O . GLU A 1 310 ? -18.935 -18.750 -15.666 1.00 63.47 310 GLU A O 1
ATOM 2548 N N . ARG A 1 311 ? -19.709 -18.775 -13.563 1.00 64.06 311 ARG A N 1
ATOM 2549 C CA . ARG A 1 311 ? -20.332 -17.446 -13.627 1.00 64.06 311 ARG A CA 1
ATOM 2550 C C . ARG A 1 311 ? -19.246 -16.385 -13.449 1.00 64.06 311 ARG A C 1
ATOM 2552 O O . ARG A 1 311 ? -19.317 -15.551 -12.553 1.00 64.06 311 ARG A O 1
ATOM 2559 N N . THR A 1 312 ? -18.164 -16.493 -14.207 1.00 56.97 312 THR A N 1
ATOM 2560 C CA . THR A 1 312 ? -17.414 -15.324 -14.622 1.00 56.97 312 THR A CA 1
ATOM 2561 C C . THR A 1 312 ? -18.343 -14.591 -15.578 1.00 56.97 312 THR A C 1
ATOM 2563 O O . THR A 1 312 ? -18.965 -15.218 -16.428 1.00 56.97 312 THR A O 1
ATOM 2566 N N . ASN A 1 313 ? -18.512 -13.282 -15.426 1.00 57.09 313 ASN A N 1
ATOM 2567 C CA . ASN A 1 313 ? -19.389 -12.488 -16.300 1.00 57.09 313 ASN A CA 1
ATOM 2568 C C . ASN A 1 313 ? -18.872 -12.391 -17.759 1.00 57.09 313 ASN A C 1
ATOM 2570 O O . ASN A 1 313 ? -19.217 -11.466 -18.484 1.00 57.09 313 ASN A O 1
ATOM 2574 N N . GLU A 1 314 ? -18.043 -13.339 -18.188 1.00 59.75 314 GLU A N 1
ATOM 2575 C CA . GLU A 1 314 ? -17.567 -13.530 -19.547 1.00 59.75 314 GLU A CA 1
ATOM 2576 C C . GLU A 1 314 ? -18.486 -14.564 -20.202 1.00 59.75 314 GLU A C 1
ATOM 2578 O O . GLU A 1 314 ? -18.492 -15.743 -19.840 1.00 59.75 314 GLU A O 1
ATOM 2583 N N . LYS A 1 315 ? -19.327 -14.107 -21.137 1.00 54.25 315 LYS A N 1
ATOM 2584 C CA . LYS A 1 315 ? -20.155 -14.993 -21.958 1.00 54.25 315 LYS A CA 1
ATOM 2585 C C . LYS A 1 315 ? -19.226 -15.927 -22.735 1.00 54.25 315 LYS A C 1
ATOM 2587 O O . LYS A 1 315 ? -18.545 -15.493 -23.657 1.00 54.25 315 LYS A O 1
ATOM 2592 N N . VAL A 1 316 ? -19.215 -17.207 -22.374 1.00 58.69 316 VAL A N 1
ATOM 2593 C CA . VAL A 1 316 ? -18.614 -18.255 -23.205 1.00 58.69 316 VAL A CA 1
ATOM 2594 C C . VAL A 1 316 ? -19.500 -18.398 -24.440 1.00 58.69 316 VAL A C 1
ATOM 2596 O O . VAL A 1 316 ? -20.596 -18.952 -24.347 1.00 58.69 316 VAL A O 1
ATOM 2599 N N . ILE A 1 317 ? -19.054 -17.848 -25.569 1.00 54.47 317 ILE A N 1
ATOM 2600 C CA . ILE A 1 317 ? -19.641 -18.131 -26.880 1.00 54.47 317 ILE A CA 1
ATOM 2601 C C . ILE A 1 317 ? -19.373 -19.616 -27.140 1.00 54.47 317 ILE A C 1
ATOM 2603 O O . ILE A 1 317 ? -18.234 -20.070 -27.035 1.00 54.47 317 ILE A O 1
ATOM 2607 N N . ARG A 1 318 ? -20.438 -20.391 -27.340 1.00 56.69 318 ARG A N 1
ATOM 2608 C CA . ARG A 1 318 ? -20.335 -21.764 -27.832 1.00 56.69 318 ARG A CA 1
ATOM 2609 C C . ARG A 1 318 ? -20.537 -21.690 -29.335 1.00 56.69 318 ARG A C 1
ATOM 2611 O O . ARG A 1 318 ? -21.544 -21.115 -29.745 1.00 56.69 318 ARG A O 1
ATOM 2618 N N . ASP A 1 319 ? -19.566 -22.213 -30.069 1.00 49.44 319 ASP A N 1
ATOM 2619 C CA . ASP A 1 319 ? -19.645 -22.419 -31.515 1.00 49.44 319 ASP A CA 1
ATOM 2620 C C . ASP A 1 319 ? -20.765 -23.400 -31.887 1.00 49.44 319 ASP A C 1
ATOM 2622 O O . ASP A 1 319 ? -21.042 -24.323 -31.073 1.00 49.44 319 ASP A O 1
#

Organism: Tetradesmus obliquus (NCBI:txid3088)

Radius of gyration: 49.89 Å; chains: 1; bounding box: 139×88×154 Å

Secondary structure (DSSP, 8-state):
-----------SSHHHHHHHHHHHHHHHHHHHHHHHHHHHHHHHHHHHHHHHHHHHHHHHHHHHHHHHHHHHHHHHHHHHHHHHHHHHHHHHHHHHHHHHHHHSS------PPPPPPP------PPPPPP------PPPHHHHHHHHHHHHHHHHHHHHHHHHHHHHHHHHHHHHHHHHHHHHHHHHHHHHHHHHHHHHHHHHHSSSSS--------------------------------------S---HHHHHHHHHTT--S-----TTSPP--TTTT-------PPPPPP--SS-TT-TTSPPPPP--SS-----

InterPro domains:
  IPR013957 U4/U6.U5 small nuclear ribonucleoprotein 27kDa protein [PF08648] (253-309)